Protein AF-A0A7S1NEE2-F1 (afdb_monomer_lite)

Secondary structure (DSSP, 8-state):
---------------------------PPPS-------GGGGS-S-----TTHHHHHHHHHHHHHHHHH--SHHHHHHHHHHS-TTT--HHHHHHHHHHHHHH--SSPPPHHHHHHHHHHHHHHHHTGGG--HHHHHHHHHHHHHHT---HHHHHHHHHHHTSHHHHTT--HHHHHHHHHHHHHHT---HHHHHHHHHHHHSHHHHTT--HHHHHHHHHHHHHHT---HHHHHHHHHHHTSHHHHTT--HHHHHHHHHHHHHTT---HHHHHHHHHHHT-

pLDDT: mean 81.08, std 25.4, range [23.67, 98.75]

InterPro domains:
  IPR050870 FAST kinase domain-containing [PTHR21228] (87-280)
  IPR058917 RNA-editing substrate-binding complex 6 protein domain [PF26188] (121-279)

Radius of gyration: 26.48 Å; chains: 1; bounding box: 56×50×107 Å

Sequence (280 aa):
RPTDMPCVSVTVGGPQGVPLGMHRHATHPNPGAGTAPMLHSVYNTTAGASPGGGREVAEQRQLYNNLMGLTTYRELAAVLLASNPEDLNLINVTTAWNRLGKLAVKHIASSNLQQGVAVLKQRTLVLMAHLDGRNTAMVAHAMARLRLKDVPFMNVLAERIMLPEVICTLNTQGIANSSWAFAKFGIKNPKLMELIAERAMQDEVLSAMNPQAVSNTAWAFATLGIAHPQLFDKLAERAMQPEVVIALNSQAIANISWAFAKMGVVHARLMDTLAECALQ

Foldseek 3Di:
DDDDDDDDDDDDDDDDDDDDDDDDDDDDDDPPPDDDPDPPPPPPDDPDDDPCPVVLVVVQVVLLVLLVPDQALLSLLVSLVPDDLVSQDPSNLLSSLLSLLVRLDPDQDDPSSVVSVVSSLVSCVVCLVVDALQSLLSNLLSCLSNVPPPPVSLVSSLVSCLDPRRVLRDALCSLLSNLLSCLSNLPDDLSSLVSSLVNCLPPVRLLPHALSSLLSNLLSCLSNVPDDPVSLVSSLVSCPDPRRLVVDDPSSLVSNVCSCVSNVNDDPVSVVSSVVSVVD

Structure (mmCIF, N/CA/C/O backbone):
data_AF-A0A7S1NEE2-F1
#
_entry.id   AF-A0A7S1NEE2-F1
#
loop_
_atom_site.group_PDB
_atom_site.id
_atom_site.type_symbol
_atom_site.label_atom_id
_atom_site.label_alt_id
_atom_site.label_comp_id
_atom_site.label_asym_id
_atom_site.label_entity_id
_atom_site.label_seq_id
_atom_site.pdbx_PDB_ins_code
_atom_site.Cartn_x
_atom_site.Cartn_y
_atom_site.Cartn_z
_atom_site.occupancy
_atom_site.B_iso_or_equiv
_atom_site.auth_seq_id
_atom_site.auth_comp_id
_atom_site.auth_asym_id
_atom_site.auth_atom_id
_atom_site.pdbx_PDB_model_num
ATOM 1 N N . ARG A 1 1 ? 5.939 7.819 80.796 1.00 30.42 1 ARG A N 1
ATOM 2 C CA . ARG A 1 1 ? 7.295 8.353 81.091 1.00 30.42 1 ARG A CA 1
ATOM 3 C C . ARG A 1 1 ? 8.280 7.194 81.073 1.00 30.42 1 ARG A C 1
ATOM 5 O O . ARG A 1 1 ? 7.872 6.153 81.584 1.00 30.42 1 ARG A O 1
ATOM 12 N N . PRO A 1 2 ? 9.549 7.406 80.671 1.00 40.66 2 PRO A N 1
ATOM 13 C CA . PRO A 1 2 ? 10.096 8.435 79.757 1.00 40.66 2 PRO A CA 1
ATOM 14 C C . PRO A 1 2 ? 10.195 7.815 78.332 1.00 40.66 2 PRO A C 1
ATOM 16 O O . PRO A 1 2 ? 9.383 6.927 78.082 1.00 40.66 2 PRO A O 1
ATOM 19 N N . THR A 1 3 ? 11.027 8.162 77.338 1.00 32.94 3 THR A N 1
ATOM 20 C CA . THR A 1 3 ? 11.886 9.320 76.933 1.00 32.94 3 THR A CA 1
ATOM 21 C C . THR A 1 3 ? 11.851 9.261 75.387 1.00 32.94 3 THR A C 1
ATOM 23 O O . THR A 1 3 ? 11.836 8.161 74.838 1.00 32.94 3 THR A O 1
ATOM 26 N N . ASP A 1 4 ? 11.642 10.321 74.608 1.00 27.80 4 ASP A N 1
ATOM 27 C CA . ASP A 1 4 ? 12.472 11.520 74.376 1.00 27.80 4 ASP A CA 1
ATOM 28 C C . ASP A 1 4 ? 13.907 11.233 73.866 1.00 27.80 4 ASP A C 1
ATOM 30 O O . ASP A 1 4 ? 14.766 10.851 74.652 1.00 27.80 4 ASP A O 1
ATOM 34 N N . MET A 1 5 ? 14.108 11.383 72.537 1.00 28.75 5 MET A N 1
ATOM 35 C CA . MET A 1 5 ? 14.935 12.410 71.830 1.00 28.75 5 MET A CA 1
ATOM 36 C C . MET A 1 5 ? 16.342 12.803 72.373 1.00 28.75 5 MET A C 1
ATOM 38 O O . MET A 1 5 ? 16.572 12.689 73.571 1.00 28.75 5 MET A O 1
ATOM 42 N N . PRO A 1 6 ? 17.242 13.470 71.591 1.00 42.88 6 PRO A N 1
ATOM 43 C CA . PRO A 1 6 ? 17.392 13.637 70.124 1.00 42.88 6 PRO A CA 1
ATOM 44 C C . PRO A 1 6 ? 18.881 13.501 69.646 1.00 42.88 6 PRO A C 1
ATOM 46 O O . PRO A 1 6 ? 19.710 12.983 70.388 1.00 42.88 6 PRO A O 1
ATOM 49 N N . CYS A 1 7 ? 19.201 14.016 68.434 1.00 26.39 7 CYS A N 1
ATOM 50 C CA . CYS A 1 7 ? 20.475 14.624 67.930 1.00 26.39 7 CYS A CA 1
ATOM 51 C C . CYS A 1 7 ? 20.927 14.071 66.553 1.00 26.39 7 CYS A C 1
ATOM 53 O O . CYS A 1 7 ? 20.770 12.885 66.300 1.00 26.39 7 CYS A O 1
ATOM 55 N N . VAL A 1 8 ? 21.532 14.829 65.620 1.00 29.12 8 VAL A N 1
ATOM 56 C CA . VAL A 1 8 ? 21.753 16.290 65.475 1.00 29.12 8 VAL A CA 1
ATOM 57 C C . VAL A 1 8 ? 21.917 16.624 63.975 1.00 29.12 8 VAL A C 1
ATOM 59 O O . VAL A 1 8 ? 22.366 15.789 63.193 1.00 29.12 8 VAL A O 1
ATOM 62 N N . SER A 1 9 ? 21.576 17.848 63.571 1.00 26.23 9 SER A N 1
ATOM 63 C CA . SER A 1 9 ? 21.762 18.387 62.213 1.00 26.23 9 SER A CA 1
ATOM 64 C C . SER A 1 9 ? 23.152 19.001 61.985 1.00 26.23 9 SER A C 1
ATOM 66 O O . SER A 1 9 ? 23.621 19.746 62.844 1.00 26.23 9 SER A O 1
ATOM 68 N N . VAL A 1 10 ? 23.735 18.845 60.787 1.00 28.95 10 VAL A N 1
ATOM 69 C CA . VAL A 1 10 ? 24.822 19.720 60.293 1.00 28.95 10 VAL A CA 1
ATOM 70 C C . VAL A 1 10 ? 24.536 20.171 58.858 1.00 28.95 10 VAL A C 1
ATOM 72 O O . VAL A 1 10 ? 24.268 19.357 57.979 1.00 28.95 10 VAL A O 1
ATOM 75 N N . THR A 1 11 ? 24.606 21.483 58.635 1.00 26.55 11 THR A N 1
ATOM 76 C CA . THR A 1 11 ? 24.368 22.176 57.358 1.00 26.55 11 THR A CA 1
ATOM 77 C C . THR A 1 11 ? 25.648 22.793 56.793 1.00 26.55 11 THR A C 1
ATOM 79 O O . THR A 1 11 ? 26.256 23.618 57.470 1.00 26.55 11 THR A O 1
ATOM 82 N N . VAL A 1 12 ? 25.974 22.505 55.527 1.00 28.91 12 VAL A N 1
ATOM 83 C CA . VAL A 1 12 ? 26.806 23.312 54.599 1.00 28.91 12 VAL A CA 1
ATOM 84 C C . VAL A 1 12 ? 26.378 22.894 53.175 1.00 28.91 12 VAL A C 1
ATOM 86 O O . VAL A 1 12 ? 26.162 21.705 52.972 1.00 28.91 12 VAL A O 1
ATOM 89 N N . GLY A 1 13 ? 26.213 23.718 52.136 1.00 26.25 13 GLY A N 1
ATOM 90 C CA . GLY A 1 13 ? 26.239 25.176 51.939 1.00 26.25 13 GLY A CA 1
ATOM 91 C C . GLY A 1 13 ? 25.953 25.470 50.442 1.00 26.25 13 GLY A C 1
ATOM 92 O O . GLY A 1 13 ? 26.206 24.606 49.607 1.00 26.25 13 GLY A O 1
ATOM 93 N N . GLY A 1 14 ? 25.377 26.632 50.092 1.00 26.16 14 GLY A N 1
ATOM 94 C CA . GLY A 1 14 ? 25.032 27.009 48.695 1.00 26.16 14 GLY A CA 1
ATOM 95 C C . GLY A 1 14 ? 26.247 27.343 47.802 1.00 26.16 14 GLY A C 1
ATOM 96 O O . GLY A 1 14 ? 27.363 27.392 48.321 1.00 26.16 14 GLY A O 1
ATOM 97 N N . PRO A 1 15 ? 26.064 27.565 46.477 1.00 30.20 15 PRO A N 1
ATOM 98 C CA . PRO A 1 15 ? 25.381 28.761 45.918 1.00 30.20 15 PRO A CA 1
ATOM 99 C C . PRO A 1 15 ? 24.310 28.423 44.839 1.00 30.20 15 PRO A C 1
ATOM 101 O O . PRO A 1 15 ? 24.359 27.351 44.252 1.00 30.20 15 PRO A O 1
ATOM 104 N N . GLN A 1 16 ? 23.207 29.158 44.610 1.00 26.83 16 GLN A N 1
ATOM 105 C CA . GLN A 1 16 ? 22.941 30.576 44.240 1.00 26.83 16 GLN A CA 1
ATOM 106 C C . GLN A 1 16 ? 23.224 30.980 42.763 1.00 26.83 16 GLN A C 1
ATOM 108 O O . GLN A 1 16 ? 24.361 30.916 42.314 1.00 26.83 16 GLN A O 1
ATOM 113 N N . GLY A 1 17 ? 22.177 31.486 42.067 1.00 25.78 17 GLY A N 1
ATOM 114 C CA . GLY A 1 17 ? 22.174 32.089 40.704 1.00 25.78 17 GLY A CA 1
ATOM 115 C C . GLY A 1 17 ? 21.583 31.173 39.599 1.00 25.78 17 GLY A C 1
ATOM 116 O O . GLY A 1 17 ? 22.258 30.226 39.228 1.00 25.78 17 GLY A O 1
ATOM 117 N N . VAL A 1 18 ? 20.337 31.247 39.078 1.00 27.02 18 VAL A N 1
ATOM 118 C CA . VAL A 1 18 ? 19.414 32.343 38.636 1.00 27.02 18 VAL A CA 1
ATOM 119 C C . VAL A 1 18 ? 19.860 33.015 37.312 1.00 27.02 18 VAL A C 1
ATOM 121 O O . VAL A 1 18 ? 21.036 33.366 37.255 1.00 27.02 18 VAL A O 1
ATOM 124 N N . PRO A 1 19 ? 18.997 33.292 36.287 1.00 32.16 19 PRO A N 1
ATOM 125 C CA . PRO A 1 19 ? 17.563 32.981 36.074 1.00 32.16 19 PRO A CA 1
ATOM 126 C C . PRO A 1 19 ? 17.211 32.235 34.750 1.00 32.16 19 PRO A C 1
ATOM 128 O O . PRO A 1 19 ? 18.032 32.055 33.855 1.00 32.16 19 PRO A O 1
ATOM 131 N N . LEU A 1 20 ? 15.925 31.881 34.597 1.00 29.48 20 LEU A N 1
ATOM 132 C CA . LEU A 1 20 ? 15.291 31.459 33.335 1.00 29.48 20 LEU A CA 1
ATOM 133 C C . LEU A 1 20 ? 15.173 32.616 32.319 1.00 29.48 20 LEU A C 1
ATOM 135 O O . LEU A 1 20 ? 14.734 33.709 32.675 1.00 29.48 20 LEU A O 1
ATOM 139 N N . GLY A 1 21 ? 15.487 32.352 31.045 1.00 25.58 21 GLY A N 1
ATOM 140 C CA . GLY A 1 21 ? 15.293 33.276 29.918 1.00 25.58 21 GLY A CA 1
ATOM 141 C C . GLY A 1 21 ? 14.098 32.896 29.032 1.00 25.58 21 GLY A C 1
ATOM 142 O O . GLY A 1 21 ? 13.880 31.721 28.745 1.00 25.58 21 GLY A O 1
ATOM 143 N N . MET A 1 22 ? 13.324 33.894 28.594 1.00 25.12 22 MET A N 1
ATOM 144 C CA . MET A 1 22 ? 12.101 33.719 27.796 1.00 25.12 22 MET A CA 1
ATOM 145 C C . MET A 1 22 ? 12.323 33.221 26.356 1.00 25.12 22 MET A C 1
ATOM 147 O O . MET A 1 22 ? 13.307 33.548 25.699 1.00 25.12 22 MET A O 1
ATOM 151 N N . HIS A 1 23 ? 11.293 32.524 25.865 1.00 27.31 23 HIS A N 1
ATOM 152 C CA . HIS A 1 23 ? 10.885 32.310 24.471 1.00 27.31 23 HIS A CA 1
ATOM 153 C C . HIS A 1 23 ? 11.694 32.975 23.339 1.00 27.31 23 HIS A C 1
ATOM 155 O O . HIS A 1 23 ? 11.674 34.196 23.173 1.00 27.31 23 HIS A O 1
ATOM 161 N N . ARG A 1 24 ? 12.139 32.145 22.384 1.00 24.88 24 ARG A N 1
ATOM 162 C CA . ARG A 1 24 ? 11.982 32.432 20.946 1.00 24.88 24 ARG A CA 1
ATOM 163 C C . ARG A 1 24 ? 11.512 31.187 20.197 1.00 24.88 24 ARG A C 1
ATOM 165 O O . ARG A 1 24 ? 11.921 30.076 20.520 1.00 24.88 24 ARG A O 1
ATOM 172 N N . HIS A 1 25 ? 10.643 31.387 19.207 1.00 32.16 25 HIS A N 1
ATOM 173 C CA . HIS A 1 25 ? 10.146 30.325 18.334 1.00 32.16 25 HIS A CA 1
ATOM 174 C C . HIS A 1 25 ? 11.291 29.628 17.587 1.00 32.16 25 HIS A C 1
ATOM 176 O O . HIS A 1 25 ? 12.044 30.280 16.866 1.00 32.16 25 HIS A O 1
ATOM 182 N N . ALA A 1 26 ? 11.340 28.300 17.678 1.00 23.67 26 ALA A N 1
ATOM 183 C CA . ALA A 1 26 ? 12.048 27.447 16.735 1.00 23.67 26 ALA A CA 1
ATOM 184 C C . ALA A 1 26 ? 11.014 26.560 16.029 1.00 23.67 26 ALA A C 1
ATOM 186 O O . ALA A 1 26 ? 10.340 25.746 16.658 1.00 23.67 26 ALA A O 1
ATOM 187 N N . THR A 1 27 ? 10.850 26.737 14.719 1.00 26.81 27 THR A N 1
ATOM 188 C CA . THR A 1 27 ? 9.992 25.873 13.901 1.00 26.81 27 THR A CA 1
ATOM 189 C C . THR A 1 27 ? 10.636 24.498 13.774 1.00 26.81 27 THR A C 1
ATOM 191 O O . THR A 1 27 ? 11.628 24.347 13.059 1.00 26.81 27 THR A O 1
ATOM 194 N N . HIS A 1 28 ? 10.079 23.497 14.458 1.00 24.56 28 HIS A N 1
ATOM 195 C CA . HIS A 1 28 ? 10.540 22.115 14.348 1.00 24.56 28 HIS A CA 1
ATOM 196 C C . HIS A 1 28 ? 10.400 21.606 12.900 1.00 24.56 28 HIS A C 1
ATOM 198 O O . HIS A 1 28 ? 9.298 21.651 12.345 1.00 24.56 28 HIS A O 1
ATOM 204 N N . PRO A 1 29 ? 11.477 21.098 12.273 1.00 24.92 29 PRO A N 1
ATOM 205 C CA . PRO A 1 29 ? 11.378 20.455 10.974 1.00 24.92 29 PRO A CA 1
ATOM 206 C C . PRO A 1 29 ? 10.699 19.087 11.112 1.00 24.92 29 PRO A C 1
ATOM 208 O O . PRO A 1 29 ? 11.028 18.289 11.986 1.00 24.92 29 PRO A O 1
ATOM 211 N N . ASN A 1 30 ? 9.758 18.824 10.209 1.00 26.45 30 ASN A N 1
ATOM 212 C CA . ASN A 1 30 ? 8.996 17.583 10.100 1.00 26.45 30 ASN A CA 1
ATOM 213 C C . ASN A 1 30 ? 9.922 16.343 9.973 1.00 26.45 30 ASN A C 1
ATOM 215 O O . ASN A 1 30 ? 10.598 16.219 8.945 1.00 26.45 30 ASN A O 1
ATOM 219 N N . PRO A 1 31 ? 9.928 15.390 10.930 1.00 25.23 31 PRO A N 1
ATOM 220 C CA . PRO A 1 31 ? 10.718 14.159 10.855 1.00 25.23 31 PRO A CA 1
ATOM 221 C C . PRO A 1 31 ? 10.046 13.105 9.948 1.00 25.23 31 PRO A C 1
ATOM 223 O O . PRO A 1 31 ? 9.858 11.952 10.323 1.00 25.23 31 PRO A O 1
ATOM 226 N N . GLY A 1 32 ? 9.673 13.509 8.730 1.00 25.80 32 GLY A N 1
ATOM 227 C CA . GLY A 1 32 ? 9.051 12.661 7.703 1.00 25.80 32 GLY A CA 1
ATOM 228 C C . GLY A 1 32 ? 10.014 12.185 6.608 1.00 25.80 32 GLY A C 1
ATOM 229 O O . GLY A 1 32 ? 9.616 11.446 5.708 1.00 25.80 32 GLY A O 1
ATOM 230 N N . ALA A 1 33 ? 11.281 12.604 6.657 1.00 30.77 33 ALA A N 1
ATOM 231 C CA . ALA A 1 33 ? 12.321 12.211 5.709 1.00 30.77 33 ALA A CA 1
ATOM 232 C C . ALA A 1 33 ? 13.004 10.902 6.144 1.00 30.77 33 ALA A C 1
ATOM 234 O O . ALA A 1 33 ? 14.186 10.886 6.482 1.00 30.77 33 ALA A O 1
ATOM 235 N N . GLY A 1 34 ? 12.251 9.798 6.123 1.00 25.64 34 GLY A N 1
ATOM 236 C CA . GLY A 1 34 ? 12.817 8.459 6.283 1.00 25.64 34 GLY A CA 1
ATOM 237 C C . GLY A 1 34 ? 13.878 8.205 5.210 1.00 25.64 34 GLY A C 1
ATOM 238 O O . GLY A 1 34 ? 13.562 8.136 4.018 1.00 25.64 34 GLY A O 1
ATOM 239 N N . THR A 1 35 ? 15.136 8.100 5.633 1.00 28.67 35 THR A N 1
ATOM 240 C CA . THR A 1 35 ? 16.285 7.812 4.773 1.00 28.67 35 THR A CA 1
ATOM 241 C C . THR A 1 35 ? 16.081 6.484 4.047 1.00 28.67 35 THR A C 1
ATOM 243 O O . THR A 1 35 ? 15.646 5.496 4.633 1.00 28.67 35 THR A O 1
ATOM 246 N N . ALA A 1 36 ? 16.364 6.455 2.743 1.00 29.27 36 ALA A N 1
ATOM 247 C CA . ALA A 1 36 ? 16.162 5.261 1.928 1.00 29.27 36 ALA A CA 1
ATOM 248 C C . ALA A 1 36 ? 17.159 4.152 2.326 1.00 29.27 36 ALA A C 1
ATOM 250 O O . ALA A 1 36 ? 18.365 4.355 2.158 1.00 29.27 36 ALA A O 1
ATOM 251 N N . PRO A 1 37 ? 16.707 2.968 2.785 1.00 30.36 37 PRO A N 1
ATOM 252 C CA . PRO A 1 37 ? 17.614 1.862 3.056 1.00 30.36 37 PRO A CA 1
ATOM 253 C C . PRO A 1 37 ? 18.098 1.246 1.736 1.00 30.36 37 PRO A C 1
ATOM 255 O O . PRO A 1 37 ? 17.323 0.629 1.008 1.00 30.36 37 PRO A O 1
ATOM 258 N N . MET A 1 38 ? 19.382 1.456 1.436 1.00 32.28 38 MET A N 1
ATOM 259 C CA . MET A 1 38 ? 20.269 0.617 0.613 1.00 32.28 38 MET A CA 1
ATOM 260 C C . MET A 1 38 ? 19.622 -0.245 -0.499 1.00 32.28 38 MET A C 1
ATOM 262 O O . MET A 1 38 ? 19.482 -1.457 -0.361 1.00 32.28 38 MET A O 1
ATOM 266 N N . LEU A 1 39 ? 19.413 0.332 -1.689 1.00 36.59 39 LEU A N 1
ATOM 267 C CA . LEU A 1 39 ? 19.193 -0.424 -2.944 1.00 36.59 39 LEU A CA 1
ATOM 268 C C . LEU A 1 39 ? 20.496 -1.020 -3.532 1.00 36.59 39 LEU A C 1
ATOM 270 O O . LEU A 1 39 ? 20.608 -1.244 -4.735 1.00 36.59 39 LEU A O 1
ATOM 274 N N . HIS A 1 40 ? 21.517 -1.258 -2.705 1.00 33.19 40 HIS A N 1
ATOM 275 C CA . HIS A 1 40 ? 22.863 -1.596 -3.180 1.00 33.19 40 HIS A CA 1
ATOM 276 C C . HIS A 1 40 ? 23.057 -3.088 -3.520 1.00 33.19 40 HIS A C 1
ATOM 278 O O . HIS A 1 40 ? 24.054 -3.445 -4.145 1.00 33.19 40 HIS A O 1
ATOM 284 N N . SER A 1 41 ? 22.107 -3.955 -3.141 1.00 28.95 41 SER A N 1
ATOM 285 C CA . SER A 1 41 ? 22.236 -5.419 -3.249 1.00 28.95 41 SER A CA 1
ATOM 286 C C . SER A 1 41 ? 21.817 -6.020 -4.600 1.00 28.95 41 SER A C 1
ATOM 288 O O . SER A 1 41 ? 22.026 -7.210 -4.806 1.00 28.95 41 SER A O 1
ATOM 290 N N . VAL A 1 42 ? 21.229 -5.243 -5.518 1.00 33.94 42 VAL A N 1
ATOM 291 C CA . VAL A 1 42 ? 20.722 -5.763 -6.813 1.00 33.94 42 VAL A CA 1
ATOM 292 C C . VAL A 1 42 ? 21.781 -5.694 -7.930 1.00 33.94 42 VAL A C 1
ATOM 294 O O . VAL A 1 42 ? 21.604 -6.272 -8.993 1.00 33.94 42 VAL A O 1
ATOM 297 N N . TYR A 1 43 ? 22.916 -5.026 -7.693 1.00 37.69 43 TYR A N 1
ATOM 298 C CA . TYR A 1 43 ? 23.975 -4.842 -8.698 1.00 37.69 43 TYR A CA 1
ATOM 299 C C . TYR A 1 43 ? 25.022 -5.972 -8.751 1.00 37.69 43 TYR A C 1
ATOM 301 O O . TYR A 1 43 ? 25.856 -5.968 -9.650 1.00 37.69 43 TYR A O 1
ATOM 309 N N . ASN A 1 44 ? 24.992 -6.936 -7.823 1.00 29.28 44 ASN A N 1
ATOM 310 C CA . ASN A 1 44 ? 26.023 -7.974 -7.686 1.00 29.28 44 ASN A CA 1
ATOM 311 C C . ASN A 1 44 ? 25.483 -9.395 -7.922 1.00 29.28 44 ASN A C 1
ATOM 313 O O . ASN A 1 44 ? 25.542 -10.241 -7.032 1.00 29.28 44 ASN A O 1
ATOM 317 N N . THR A 1 45 ? 25.035 -9.683 -9.150 1.00 35.69 45 THR A N 1
ATOM 318 C CA . THR A 1 45 ? 24.791 -11.078 -9.568 1.00 35.69 45 THR A CA 1
ATOM 319 C C . THR A 1 45 ? 25.158 -11.398 -11.023 1.00 35.69 45 THR A C 1
ATOM 321 O O . THR A 1 45 ? 24.489 -12.213 -11.636 1.00 35.69 45 THR A O 1
ATOM 324 N N . THR A 1 46 ? 26.242 -10.816 -11.556 1.00 33.06 46 THR A N 1
ATOM 325 C CA . THR A 1 46 ? 27.126 -11.438 -12.580 1.00 33.06 46 THR A CA 1
ATOM 326 C C . THR A 1 46 ? 28.369 -10.565 -12.795 1.00 33.06 46 THR A C 1
ATOM 328 O O . THR A 1 46 ? 28.400 -9.705 -13.674 1.00 33.06 46 THR A O 1
ATOM 331 N N . ALA A 1 47 ? 29.422 -10.776 -12.002 1.00 35.72 47 ALA A N 1
ATOM 332 C CA . ALA A 1 47 ? 30.700 -10.085 -12.184 1.00 35.72 47 ALA A CA 1
ATOM 333 C C . ALA A 1 47 ? 31.536 -10.739 -13.305 1.00 35.72 47 ALA A C 1
ATOM 335 O O . ALA A 1 47 ? 32.490 -11.467 -13.045 1.00 35.72 47 ALA A O 1
ATOM 336 N N . GLY A 1 48 ? 31.169 -10.468 -14.560 1.00 31.94 48 GLY A N 1
ATOM 337 C CA . GLY A 1 48 ? 31.988 -10.729 -15.746 1.00 31.94 48 GLY A CA 1
ATOM 338 C C . GLY A 1 48 ? 32.277 -9.409 -16.457 1.00 31.94 48 GLY A C 1
ATOM 339 O O . GLY A 1 48 ? 31.421 -8.897 -17.174 1.00 31.94 48 GLY A O 1
ATOM 340 N N . ALA A 1 49 ? 33.451 -8.819 -16.221 1.00 40.88 49 ALA A N 1
ATOM 341 C CA . ALA A 1 49 ? 33.757 -7.455 -16.654 1.00 40.88 49 ALA A CA 1
ATOM 342 C C . ALA A 1 49 ? 33.945 -7.339 -18.182 1.00 40.88 49 ALA A C 1
ATOM 344 O O . ALA A 1 49 ? 35.056 -7.454 -18.694 1.00 40.88 49 ALA A O 1
ATOM 345 N N . SER A 1 50 ? 32.857 -7.066 -18.907 1.00 40.03 50 SER A N 1
ATOM 346 C CA . SER A 1 50 ? 32.905 -6.638 -20.312 1.00 40.03 50 SER A CA 1
ATOM 347 C C . SER A 1 50 ? 33.053 -5.111 -20.424 1.00 40.03 50 SER A C 1
ATOM 349 O O . SER A 1 50 ? 32.383 -4.395 -19.674 1.00 40.03 50 SER A O 1
ATOM 351 N N . PRO A 1 51 ? 33.836 -4.577 -21.388 1.00 45.41 51 PRO A N 1
ATOM 352 C CA . PRO A 1 51 ? 34.086 -3.133 -21.517 1.00 45.41 51 PRO A CA 1
ATOM 353 C C . PRO A 1 51 ? 32.835 -2.251 -21.687 1.00 45.41 51 PRO A C 1
ATOM 355 O O . PRO A 1 51 ? 32.876 -1.071 -21.353 1.00 45.41 51 PRO A O 1
ATOM 358 N N . GLY A 1 52 ? 31.721 -2.805 -22.182 1.00 51.12 52 GLY A N 1
ATOM 359 C CA . GLY A 1 52 ? 30.456 -2.074 -22.338 1.00 51.12 52 GLY A CA 1
ATOM 360 C C . GLY A 1 52 ? 29.690 -1.825 -21.030 1.00 51.12 52 GLY A C 1
ATOM 361 O O . GLY A 1 52 ? 29.047 -0.785 -20.890 1.00 51.12 52 GLY A O 1
ATOM 362 N N . GLY A 1 53 ? 29.798 -2.724 -20.042 1.00 59.00 53 GLY A N 1
ATOM 363 C CA . GLY A 1 53 ? 28.924 -2.706 -18.859 1.00 59.00 53 GLY A CA 1
ATOM 364 C C . GLY A 1 53 ? 29.104 -1.475 -17.964 1.00 59.00 53 GLY A C 1
ATOM 365 O O . GLY A 1 53 ? 28.146 -0.992 -17.365 1.00 59.00 53 GLY A O 1
ATOM 366 N N . GLY A 1 54 ? 30.314 -0.905 -17.909 1.00 73.12 54 GLY A N 1
ATOM 367 C CA . GLY A 1 54 ? 30.574 0.316 -17.136 1.00 73.12 54 GLY A CA 1
ATOM 368 C C . GLY A 1 54 ? 29.850 1.551 -17.683 1.00 73.12 54 GLY A C 1
ATOM 369 O O . GLY A 1 54 ? 29.429 2.410 -16.907 1.00 73.12 54 GLY A O 1
ATOM 370 N N . ARG A 1 55 ? 29.665 1.625 -19.008 1.00 76.25 55 ARG A N 1
ATOM 371 C CA . ARG A 1 55 ? 28.951 2.721 -19.671 1.00 76.25 55 ARG A CA 1
ATOM 372 C C . ARG A 1 55 ? 27.443 2.597 -19.467 1.00 76.25 55 ARG A C 1
ATOM 374 O O . ARG A 1 55 ? 26.816 3.558 -19.031 1.00 76.25 55 ARG A O 1
ATOM 381 N N . GLU A 1 56 ? 26.898 1.406 -19.692 1.00 80.00 56 GLU A N 1
ATOM 382 C CA . GLU A 1 56 ? 25.477 1.111 -19.488 1.00 80.00 56 GLU A CA 1
ATOM 383 C C . GLU A 1 56 ? 25.048 1.409 -18.038 1.00 80.00 56 GLU A C 1
ATOM 385 O O . GLU A 1 56 ? 24.091 2.142 -17.803 1.00 80.00 56 GLU A O 1
ATOM 390 N N . VAL A 1 57 ? 25.818 0.957 -17.038 1.00 83.12 57 VAL A N 1
ATOM 391 C CA . VAL A 1 57 ? 25.544 1.250 -15.617 1.00 83.12 57 VAL A CA 1
ATOM 392 C C . VAL A 1 57 ? 25.566 2.758 -15.312 1.00 83.12 57 VAL A C 1
ATOM 394 O O . VAL A 1 57 ? 24.787 3.225 -14.472 1.00 83.12 57 VAL A O 1
ATOM 397 N N . ALA A 1 58 ? 26.421 3.537 -15.982 1.00 84.12 58 ALA A N 1
ATOM 398 C CA . ALA A 1 58 ? 26.457 4.990 -15.826 1.00 84.12 58 ALA A CA 1
ATOM 399 C C . ALA A 1 58 ? 25.223 5.670 -16.449 1.00 84.12 58 ALA A C 1
ATOM 401 O O . ALA A 1 58 ? 24.604 6.512 -15.797 1.00 84.12 58 ALA A O 1
ATOM 402 N N . GLU A 1 59 ? 24.821 5.260 -17.655 1.00 85.69 59 GLU A N 1
ATOM 403 C CA . GLU A 1 59 ? 23.631 5.761 -18.360 1.00 85.69 59 GLU A CA 1
ATOM 404 C C . GLU A 1 59 ? 22.345 5.451 -17.561 1.00 85.69 59 GLU A C 1
ATOM 406 O O . GLU A 1 59 ? 21.534 6.344 -17.294 1.00 85.69 59 GLU A O 1
ATOM 411 N N . GLN A 1 60 ? 22.215 4.228 -17.036 1.00 86.50 60 GLN A N 1
ATOM 412 C CA . GLN A 1 60 ? 21.101 3.805 -16.174 1.00 86.50 60 GLN A CA 1
ATOM 413 C C . GLN A 1 60 ? 21.025 4.607 -14.858 1.00 86.50 60 GLN A C 1
ATOM 415 O O . GLN A 1 60 ? 19.939 5.009 -14.418 1.00 86.50 60 GLN A O 1
ATOM 420 N N . ARG A 1 61 ? 22.181 4.896 -14.238 1.00 86.62 61 ARG A N 1
ATOM 421 C CA . ARG A 1 61 ? 22.285 5.747 -13.037 1.00 86.62 61 ARG A CA 1
ATOM 422 C C . ARG A 1 61 ? 21.929 7.204 -13.336 1.00 86.62 61 ARG A C 1
ATOM 424 O O . ARG A 1 61 ? 21.241 7.833 -12.530 1.00 86.62 61 ARG A O 1
ATOM 431 N N . GLN A 1 62 ? 22.364 7.738 -14.476 1.00 86.44 62 GLN A N 1
ATOM 432 C CA . GLN A 1 62 ? 22.019 9.089 -14.913 1.00 86.44 62 GLN A CA 1
ATOM 433 C C . GLN A 1 62 ? 20.507 9.219 -15.128 1.00 86.44 62 GLN A C 1
ATOM 435 O O . GLN A 1 62 ? 19.898 10.151 -14.606 1.00 86.44 62 GLN A O 1
ATOM 440 N N . LEU A 1 63 ? 19.876 8.251 -15.799 1.00 85.12 63 LEU A N 1
ATOM 441 C CA . LEU A 1 63 ? 18.428 8.243 -16.006 1.00 85.12 63 LEU A CA 1
ATOM 442 C C . LEU A 1 63 ? 17.641 8.163 -14.687 1.00 85.12 63 LEU A C 1
ATOM 444 O O . LEU A 1 63 ? 16.657 8.883 -14.513 1.00 85.12 63 LEU A O 1
ATOM 448 N N . TYR A 1 64 ? 18.085 7.345 -13.728 1.00 86.19 64 TYR A N 1
ATOM 449 C CA . TYR A 1 64 ? 17.501 7.308 -12.381 1.00 86.19 64 TYR A CA 1
ATOM 450 C C . TYR A 1 64 ? 17.596 8.668 -11.665 1.00 86.19 64 TYR A C 1
ATOM 452 O O . TYR A 1 64 ? 16.591 9.166 -11.150 1.00 86.19 64 TYR A O 1
ATOM 460 N N . ASN A 1 65 ? 18.780 9.292 -11.667 1.00 85.81 65 ASN A N 1
ATOM 461 C CA . ASN A 1 65 ? 18.993 10.602 -11.049 1.00 85.81 65 ASN A CA 1
ATOM 462 C C . ASN A 1 65 ? 18.117 11.680 -11.702 1.00 85.81 65 ASN A C 1
ATOM 464 O O . ASN A 1 65 ? 17.477 12.457 -10.991 1.00 85.81 65 ASN A O 1
ATOM 468 N N . ASN A 1 66 ? 18.022 11.671 -13.037 1.00 86.88 66 ASN A N 1
ATOM 469 C CA . ASN A 1 66 ? 17.146 12.559 -13.793 1.00 86.88 66 ASN A CA 1
ATOM 470 C C . ASN A 1 66 ? 15.694 12.402 -13.324 1.00 86.88 66 ASN A C 1
ATOM 472 O O . ASN A 1 66 ? 15.117 13.377 -12.854 1.00 86.88 66 ASN A O 1
ATOM 476 N N . LEU A 1 67 ? 15.134 11.182 -13.355 1.00 86.00 67 LEU A N 1
ATOM 477 C CA . LEU A 1 67 ? 13.756 10.887 -12.920 1.00 86.00 67 LEU A CA 1
ATOM 478 C C . LEU A 1 67 ? 13.465 11.346 -11.480 1.00 86.00 67 LEU A C 1
ATOM 480 O O . LEU A 1 67 ? 12.368 11.833 -11.193 1.00 86.00 67 LEU A O 1
ATOM 484 N N . MET A 1 68 ? 14.433 11.203 -10.572 1.00 85.06 68 MET A N 1
ATOM 485 C CA . MET A 1 68 ? 14.302 11.635 -9.178 1.00 85.06 68 MET A CA 1
ATOM 486 C C . MET A 1 68 ? 14.303 13.159 -9.005 1.00 85.06 68 MET A C 1
ATOM 488 O O . MET A 1 68 ? 13.606 13.655 -8.114 1.00 85.06 68 MET A O 1
ATOM 492 N N . GLY A 1 69 ? 15.039 13.886 -9.850 1.00 83.56 69 GLY A N 1
ATOM 493 C CA . GLY A 1 69 ? 15.126 15.349 -9.828 1.00 83.56 69 GLY A CA 1
ATOM 494 C C . GLY A 1 69 ? 13.898 16.076 -10.390 1.00 83.56 69 GLY A C 1
ATOM 495 O O . GLY A 1 69 ? 13.686 17.237 -10.051 1.00 83.56 69 GLY A O 1
ATOM 496 N N . LEU A 1 70 ? 13.068 15.414 -11.206 1.00 84.12 70 LEU A N 1
ATOM 497 C CA . LEU A 1 70 ? 11.941 16.062 -11.897 1.00 84.12 70 LEU A CA 1
ATOM 498 C C . LEU A 1 70 ? 10.879 16.560 -10.914 1.00 84.12 70 LEU A C 1
ATOM 500 O O . LEU A 1 70 ? 10.420 15.815 -10.042 1.00 84.12 70 LEU A O 1
ATOM 504 N N . THR A 1 71 ? 10.449 17.806 -11.083 1.00 83.56 71 THR A N 1
ATOM 505 C CA . THR A 1 71 ? 9.498 18.490 -10.194 1.00 83.56 71 THR A CA 1
ATOM 506 C C . THR A 1 71 ? 8.087 18.555 -10.770 1.00 83.56 71 THR A C 1
ATOM 508 O O . THR A 1 71 ? 7.135 18.768 -10.020 1.00 83.56 71 THR A O 1
ATOM 511 N N . THR A 1 72 ? 7.917 18.307 -12.074 1.00 82.31 72 THR A N 1
ATOM 512 C CA . THR A 1 72 ? 6.604 18.320 -12.735 1.00 82.31 72 THR A CA 1
ATOM 513 C C . THR A 1 72 ? 6.291 17.015 -13.470 1.00 82.31 72 THR A C 1
ATOM 515 O O . THR A 1 72 ? 7.169 16.318 -13.978 1.00 82.31 72 THR A O 1
ATOM 518 N N . TYR A 1 73 ? 5.000 16.679 -13.588 1.00 79.25 73 TYR A N 1
ATOM 519 C CA . TYR A 1 73 ? 4.568 15.530 -14.400 1.00 79.25 73 TYR A CA 1
ATOM 520 C C . TYR A 1 73 ? 4.878 15.720 -15.898 1.00 79.25 73 TYR A C 1
ATOM 522 O O . TYR A 1 73 ? 4.955 14.737 -16.630 1.00 79.25 73 TYR A O 1
ATOM 530 N N . ARG A 1 74 ? 5.040 16.972 -16.362 1.00 79.06 74 ARG A N 1
ATOM 531 C CA . ARG A 1 74 ? 5.349 17.302 -17.762 1.00 79.06 74 ARG A CA 1
ATOM 532 C C . ARG A 1 74 ? 6.790 16.954 -18.112 1.00 79.06 74 ARG A C 1
ATOM 534 O O . ARG A 1 74 ? 7.003 16.303 -19.127 1.00 79.06 74 ARG A O 1
ATOM 541 N N . GLU A 1 75 ? 7.740 17.330 -17.255 1.00 83.75 75 GLU A N 1
ATOM 542 C CA . GLU A 1 75 ? 9.143 16.905 -17.363 1.00 83.75 75 GLU A CA 1
ATOM 543 C C . GLU A 1 75 ? 9.240 15.382 -17.418 1.00 83.75 75 GLU A C 1
ATOM 545 O O . GLU A 1 75 ? 9.904 14.827 -18.287 1.00 83.75 75 GLU A O 1
ATOM 550 N N . LEU A 1 76 ? 8.529 14.694 -16.522 1.00 83.06 76 LEU A N 1
ATOM 551 C CA . LEU A 1 76 ? 8.592 13.240 -16.447 1.00 83.06 76 LEU A CA 1
ATOM 552 C C . LEU A 1 76 ? 7.939 12.557 -17.653 1.00 83.06 76 LEU A C 1
ATOM 554 O O . LEU A 1 76 ? 8.502 11.599 -18.176 1.00 83.06 76 LEU A O 1
ATOM 558 N N . ALA A 1 77 ? 6.813 13.073 -18.152 1.00 81.94 77 ALA A N 1
ATOM 559 C CA . ALA A 1 77 ? 6.244 12.608 -19.414 1.00 81.94 77 ALA A CA 1
ATOM 560 C C . ALA A 1 77 ? 7.212 12.836 -20.591 1.00 81.94 77 ALA A C 1
ATOM 562 O O . ALA A 1 77 ? 7.375 11.941 -21.413 1.00 81.94 77 ALA A O 1
ATOM 563 N N . ALA A 1 78 ? 7.896 13.984 -20.653 1.00 84.44 78 ALA A N 1
ATOM 564 C CA . ALA A 1 78 ? 8.884 14.264 -21.695 1.00 84.44 78 ALA A CA 1
ATOM 565 C C . ALA A 1 78 ? 10.092 13.312 -21.631 1.00 84.44 78 ALA A C 1
ATOM 567 O O . ALA A 1 78 ? 10.490 12.780 -22.662 1.00 84.44 78 ALA A O 1
ATOM 568 N N . VAL A 1 79 ? 10.628 13.027 -20.437 1.00 85.94 79 VAL A N 1
ATOM 569 C CA . VAL A 1 79 ? 11.720 12.051 -20.255 1.00 85.94 79 VAL A CA 1
ATOM 570 C C . VAL A 1 79 ? 11.286 10.642 -20.669 1.00 85.94 79 VAL A C 1
ATOM 572 O O . VAL A 1 79 ? 12.034 9.969 -21.373 1.00 85.94 79 VAL A O 1
ATOM 575 N N . LEU A 1 80 ? 10.076 10.203 -20.303 1.00 84.56 80 LEU A N 1
ATOM 576 C CA . LEU A 1 80 ? 9.549 8.896 -20.722 1.00 84.56 80 LEU A CA 1
ATOM 577 C C . LEU A 1 80 ? 9.333 8.794 -22.240 1.00 84.56 80 LEU A C 1
ATOM 579 O O . LEU A 1 80 ? 9.535 7.723 -22.796 1.00 84.56 80 LEU A O 1
ATOM 583 N N . LEU A 1 81 ? 8.939 9.886 -22.903 1.00 84.00 81 LEU A N 1
ATOM 584 C CA . LEU A 1 81 ? 8.736 9.931 -24.358 1.00 84.00 81 LEU A CA 1
ATOM 585 C C . LEU A 1 81 ? 10.041 10.067 -25.155 1.00 84.00 81 LEU A C 1
ATOM 587 O O . LEU A 1 81 ? 10.084 9.660 -26.311 1.00 84.00 81 LEU A O 1
ATOM 591 N N . ALA A 1 82 ? 11.088 10.638 -24.555 1.00 85.19 82 ALA A N 1
ATOM 592 C CA . ALA A 1 82 ? 12.419 10.744 -25.154 1.00 85.19 82 ALA A CA 1
ATOM 593 C C . ALA A 1 82 ? 13.300 9.502 -24.912 1.00 85.19 82 ALA A C 1
ATOM 595 O O . ALA A 1 82 ? 14.351 9.373 -25.535 1.00 85.19 82 ALA A O 1
ATOM 596 N N . SER A 1 83 ? 12.897 8.606 -24.005 1.00 83.50 83 SER A N 1
ATOM 597 C CA . SER A 1 83 ? 13.608 7.356 -23.710 1.00 83.50 83 SER A CA 1
ATOM 598 C C . SER A 1 83 ? 13.149 6.233 -24.641 1.00 83.50 83 SER A C 1
ATOM 600 O O . SER A 1 83 ? 11.952 6.086 -24.888 1.00 83.50 83 SER A O 1
ATOM 602 N N . ASN A 1 84 ? 14.070 5.370 -25.079 1.00 85.12 84 ASN A N 1
ATOM 603 C CA . ASN A 1 84 ? 13.693 4.079 -25.651 1.00 85.12 84 ASN A CA 1
ATOM 604 C C . ASN A 1 84 ? 13.021 3.222 -24.551 1.00 85.12 84 ASN A C 1
ATOM 606 O O . ASN A 1 84 ? 13.618 3.042 -23.485 1.00 85.12 84 ASN A O 1
ATOM 610 N N . PRO A 1 85 ? 11.804 2.678 -24.758 1.00 84.19 85 PRO A N 1
ATOM 611 C CA . PRO A 1 85 ? 11.127 1.861 -23.750 1.00 84.19 85 PRO A CA 1
ATOM 612 C C . PRO A 1 85 ? 11.925 0.627 -23.307 1.00 84.19 85 PRO A C 1
ATOM 614 O O . PRO A 1 85 ? 11.753 0.170 -22.176 1.00 84.19 85 PRO A O 1
ATOM 617 N N . GLU A 1 86 ? 12.782 0.084 -24.176 1.00 86.81 86 GLU A N 1
ATOM 618 C CA . GLU A 1 86 ? 13.591 -1.108 -23.887 1.00 86.81 86 GLU A CA 1
ATOM 619 C C . GLU A 1 86 ? 14.767 -0.834 -22.941 1.00 86.81 86 GLU A C 1
ATOM 621 O O . GLU A 1 86 ? 15.162 -1.732 -22.196 1.00 86.81 86 GLU A O 1
ATOM 626 N N . ASP A 1 87 ? 15.250 0.409 -22.883 1.00 86.12 87 ASP A N 1
ATOM 627 C CA . ASP A 1 87 ? 16.370 0.815 -22.024 1.00 86.12 87 ASP A CA 1
ATOM 628 C C . ASP A 1 87 ? 15.916 1.043 -20.570 1.00 86.12 87 ASP A C 1
ATOM 630 O O . ASP A 1 87 ? 16.728 1.067 -19.646 1.00 86.12 87 ASP A O 1
ATOM 634 N N . LEU A 1 88 ? 14.608 1.203 -20.332 1.00 89.25 88 LEU A N 1
ATOM 635 C CA . LEU A 1 88 ? 14.047 1.418 -18.999 1.00 89.25 88 LEU A CA 1
ATOM 636 C C . LEU A 1 88 ? 14.135 0.130 -18.165 1.00 89.25 88 LEU A C 1
ATOM 638 O O . LEU A 1 88 ? 13.365 -0.814 -18.371 1.00 89.25 88 LEU A O 1
ATOM 642 N N . ASN A 1 89 ? 15.041 0.078 -17.189 1.00 92.00 89 ASN A N 1
ATOM 643 C CA . ASN A 1 89 ? 15.136 -1.058 -16.272 1.00 92.00 89 ASN A CA 1
ATOM 644 C C . ASN A 1 89 ? 14.072 -0.988 -15.150 1.00 92.00 89 ASN A C 1
ATOM 646 O O . ASN A 1 89 ? 13.339 -0.003 -15.009 1.00 92.00 89 ASN A O 1
ATOM 650 N N . LEU A 1 90 ? 13.988 -2.036 -14.321 1.00 91.38 90 LEU A N 1
ATOM 651 C CA . LEU A 1 90 ? 13.012 -2.130 -13.225 1.00 91.38 90 LEU A CA 1
ATOM 652 C C . LEU A 1 90 ? 13.090 -0.948 -12.241 1.00 91.38 90 LEU A C 1
ATOM 654 O O . LEU A 1 90 ? 12.053 -0.446 -11.807 1.00 91.38 90 LEU A O 1
ATOM 658 N N . ILE A 1 91 ? 14.292 -0.469 -11.916 1.00 91.06 91 ILE A N 1
ATOM 659 C CA . ILE A 1 91 ? 14.525 0.676 -11.025 1.00 91.06 91 ILE A CA 1
ATOM 660 C C . ILE A 1 91 ? 14.003 1.966 -11.671 1.00 91.06 91 ILE A C 1
ATOM 662 O O . ILE A 1 91 ? 13.346 2.756 -10.991 1.00 91.06 91 ILE A O 1
ATOM 666 N N . ASN A 1 92 ? 14.217 2.188 -12.974 1.00 92.25 92 ASN A N 1
ATOM 667 C CA . ASN A 1 92 ? 13.672 3.372 -13.653 1.00 92.25 92 ASN A CA 1
ATOM 668 C C . ASN A 1 92 ? 12.141 3.319 -13.719 1.00 92.25 92 ASN A C 1
ATOM 670 O O . ASN A 1 92 ? 11.490 4.310 -13.395 1.00 92.25 92 ASN A O 1
ATOM 674 N N . VAL A 1 93 ? 11.563 2.166 -14.078 1.00 93.44 93 VAL A N 1
ATOM 675 C CA . VAL A 1 93 ? 10.105 1.980 -14.189 1.00 93.44 93 VAL A CA 1
ATOM 676 C C . VAL A 1 93 ? 9.407 2.207 -12.848 1.00 93.44 93 VAL A C 1
ATOM 678 O O . VAL A 1 93 ? 8.451 2.981 -12.755 1.00 93.44 93 VAL A O 1
ATOM 681 N N . THR A 1 94 ? 9.908 1.579 -11.784 1.00 92.44 94 THR A N 1
ATOM 682 C CA . THR A 1 94 ? 9.366 1.731 -10.424 1.00 92.44 94 THR A CA 1
ATOM 683 C C . THR A 1 94 ? 9.529 3.166 -9.915 1.00 92.44 94 THR A C 1
ATOM 685 O O . THR A 1 94 ? 8.579 3.753 -9.388 1.00 92.44 94 THR A O 1
ATOM 688 N N . THR A 1 95 ? 10.682 3.793 -10.162 1.00 92.50 95 THR A N 1
ATOM 689 C CA . THR A 1 95 ? 10.912 5.209 -9.839 1.00 92.50 95 THR A CA 1
ATOM 690 C C . THR A 1 95 ? 9.934 6.120 -10.582 1.00 92.50 95 THR A C 1
ATOM 692 O O . THR A 1 95 ? 9.291 6.957 -9.948 1.00 92.50 95 THR A O 1
ATOM 695 N N . ALA A 1 96 ? 9.749 5.938 -11.892 1.00 92.19 96 ALA A N 1
ATOM 696 C CA . ALA A 1 96 ? 8.847 6.754 -12.702 1.00 92.19 96 ALA A CA 1
ATOM 697 C C . ALA A 1 96 ? 7.393 6.678 -12.205 1.00 92.19 96 ALA A C 1
ATOM 699 O O . ALA A 1 96 ? 6.769 7.722 -12.006 1.00 92.19 96 ALA A O 1
ATOM 700 N N . TRP A 1 97 ? 6.877 5.481 -11.897 1.00 93.25 97 TRP A N 1
ATOM 701 C CA . TRP A 1 97 ? 5.547 5.323 -11.289 1.00 93.25 97 TRP A CA 1
ATOM 702 C C . TRP A 1 97 ? 5.428 6.027 -9.929 1.00 93.25 97 TRP A C 1
ATOM 704 O O . TRP A 1 97 ? 4.461 6.755 -9.691 1.00 93.25 97 TRP A O 1
ATOM 714 N N . ASN A 1 98 ? 6.423 5.875 -9.048 1.00 90.69 98 ASN A N 1
ATOM 715 C CA . ASN A 1 98 ? 6.453 6.539 -7.739 1.00 90.69 98 ASN A CA 1
ATOM 716 C C . ASN A 1 98 ? 6.411 8.071 -7.873 1.00 90.69 98 ASN A C 1
ATOM 718 O O . ASN A 1 98 ? 5.646 8.749 -7.182 1.00 90.69 98 ASN A O 1
ATOM 722 N N . ARG A 1 99 ? 7.222 8.624 -8.785 1.00 89.62 99 ARG A N 1
ATOM 723 C CA . ARG A 1 99 ? 7.259 10.063 -9.076 1.00 89.62 99 ARG A CA 1
ATOM 724 C C . ARG A 1 99 ? 5.931 10.534 -9.666 1.00 89.62 99 ARG A C 1
ATOM 726 O O . ARG A 1 99 ? 5.380 11.498 -9.147 1.00 89.62 99 ARG A O 1
ATOM 733 N N . LEU A 1 100 ? 5.360 9.829 -10.646 1.00 86.31 100 LEU A N 1
ATOM 734 C CA . LEU A 1 100 ? 4.039 10.143 -11.207 1.00 86.31 100 LEU A CA 1
ATOM 735 C C . LEU A 1 100 ? 2.947 10.220 -10.132 1.00 86.31 100 LEU A C 1
ATOM 737 O O . LEU A 1 100 ? 2.242 11.223 -10.048 1.00 86.31 100 LEU A O 1
ATOM 741 N N . GLY A 1 101 ? 2.829 9.201 -9.274 1.00 86.50 101 GLY A N 1
ATOM 742 C CA . GLY A 1 101 ? 1.812 9.170 -8.216 1.00 86.50 101 GLY A CA 1
ATOM 743 C C . GLY A 1 101 ? 1.947 10.313 -7.198 1.00 86.50 101 GLY A C 1
ATOM 744 O O . GLY A 1 101 ? 0.940 10.811 -6.682 1.00 86.50 101 GLY A O 1
ATOM 745 N N . LYS A 1 102 ? 3.182 10.767 -6.936 1.00 85.56 102 LYS A N 1
ATOM 746 C CA . LYS A 1 102 ? 3.485 11.915 -6.064 1.00 85.56 102 LYS A CA 1
ATOM 747 C C . LYS A 1 102 ? 3.217 13.262 -6.740 1.00 85.56 102 LYS A C 1
ATOM 749 O O . LYS A 1 102 ? 2.612 14.125 -6.112 1.00 85.56 102 LYS A O 1
ATOM 754 N N . LEU A 1 103 ? 3.618 13.417 -8.003 1.00 83.44 103 LEU A N 1
ATOM 755 C CA . LEU A 1 103 ? 3.482 14.645 -8.802 1.00 83.44 103 LEU A CA 1
ATOM 756 C C . LEU A 1 103 ? 2.079 14.834 -9.414 1.00 83.44 103 LEU A C 1
ATOM 758 O O . LEU A 1 103 ? 1.817 15.851 -10.058 1.00 83.44 103 LEU A O 1
ATOM 762 N N . ALA A 1 104 ? 1.168 13.879 -9.208 1.00 67.75 104 ALA A N 1
ATOM 763 C CA . ALA A 1 104 ? -0.234 13.941 -9.611 1.00 67.75 104 ALA A CA 1
ATOM 764 C C . ALA A 1 104 ? -1.011 15.054 -8.870 1.00 67.75 104 ALA A C 1
ATOM 766 O O . ALA A 1 104 ? -1.698 14.814 -7.874 1.00 67.75 104 ALA A O 1
ATOM 767 N N . VAL A 1 105 ? -0.921 16.284 -9.383 1.00 58.69 105 VAL A N 1
ATOM 768 C CA . VAL A 1 105 ? -1.828 17.397 -9.052 1.00 58.69 105 VAL A CA 1
ATOM 769 C C . VAL A 1 105 ? -3.178 17.175 -9.757 1.00 58.69 105 VAL A C 1
ATOM 771 O O . VAL A 1 105 ? -3.242 16.500 -10.778 1.00 58.69 105 VAL A O 1
ATOM 774 N N . LYS A 1 106 ? -4.267 17.741 -9.213 1.00 55.31 106 LYS A N 1
ATOM 775 C CA . LYS A 1 106 ? -5.696 17.473 -9.519 1.00 55.31 106 LYS A CA 1
ATOM 776 C C . LYS A 1 106 ? -6.180 17.685 -10.980 1.00 55.31 106 LYS A C 1
ATOM 778 O O . LYS A 1 106 ? -7.390 17.694 -11.199 1.00 55.31 106 LYS A O 1
ATOM 783 N N . HIS A 1 107 ? -5.301 17.878 -11.960 1.00 53.78 107 HIS A N 1
ATOM 784 C CA . HIS A 1 107 ? -5.663 18.165 -13.351 1.00 53.78 107 HIS A CA 1
ATOM 785 C C . HIS A 1 107 ? -5.972 16.907 -14.176 1.00 53.78 107 HIS A C 1
ATOM 787 O O . HIS A 1 107 ? -5.516 15.806 -13.876 1.00 53.78 107 HIS A O 1
ATOM 793 N N . ILE A 1 108 ? -6.753 17.102 -15.240 1.00 54.81 108 ILE A N 1
ATOM 794 C CA . ILE A 1 108 ? -7.035 16.093 -16.268 1.00 54.81 108 ILE A CA 1
ATOM 795 C C . ILE A 1 108 ? -5.722 15.736 -16.981 1.00 54.81 108 ILE A C 1
ATOM 797 O O . ILE A 1 108 ? -4.907 16.618 -17.258 1.00 54.81 108 ILE A O 1
ATOM 801 N N . ALA A 1 109 ? -5.511 14.448 -17.264 1.00 61.41 109 ALA A N 1
ATOM 802 C CA . ALA A 1 109 ? -4.303 13.976 -17.932 1.00 61.41 109 ALA A CA 1
ATOM 803 C C . ALA A 1 109 ? -4.156 14.605 -19.328 1.00 61.41 109 ALA A C 1
ATOM 805 O O . ALA A 1 109 ? -5.071 14.524 -20.145 1.00 61.41 109 ALA A O 1
ATOM 806 N N . SER A 1 110 ? -2.997 15.206 -19.609 1.00 72.44 110 SER A N 1
ATOM 807 C CA . SER A 1 110 ? -2.659 15.666 -20.958 1.00 72.44 110 SER A CA 1
ATOM 808 C C . SER A 1 110 ? -2.367 14.483 -21.887 1.00 72.44 110 SER A C 1
ATOM 810 O O . SER A 1 110 ? -1.985 13.404 -21.428 1.00 72.44 110 SER A O 1
ATOM 812 N N . SER A 1 111 ? -2.467 14.703 -23.200 1.00 75.31 111 SER A N 1
ATOM 813 C CA . SER A 1 111 ? -2.070 13.737 -24.239 1.00 75.31 111 SER A CA 1
ATOM 814 C C . SER A 1 111 ? -0.676 13.152 -23.990 1.00 75.31 111 SER A C 1
ATOM 816 O O . SER A 1 111 ? -0.496 11.937 -23.989 1.00 75.31 111 SER A O 1
ATOM 818 N N . ASN A 1 112 ? 0.301 14.008 -23.680 1.00 75.06 112 ASN A N 1
ATOM 819 C CA . ASN A 1 112 ? 1.684 13.592 -23.445 1.00 75.06 112 ASN A CA 1
ATOM 820 C C . ASN A 1 112 ? 1.809 12.723 -22.181 1.00 75.06 112 ASN A C 1
ATOM 822 O O . ASN A 1 112 ? 2.610 11.794 -22.153 1.00 75.06 112 ASN A O 1
ATOM 826 N N . LEU A 1 113 ? 1.002 12.985 -21.141 1.00 77.81 113 LEU A N 1
ATOM 827 C CA . LEU A 1 113 ? 0.962 12.131 -19.951 1.00 77.81 113 LEU A CA 1
ATOM 828 C C . LEU A 1 113 ? 0.362 10.757 -20.279 1.00 77.81 113 LEU A C 1
ATOM 830 O O . LEU A 1 113 ? 0.887 9.748 -19.819 1.00 77.81 113 LEU A O 1
ATOM 834 N N . GLN A 1 114 ? -0.696 10.699 -21.093 1.00 82.06 114 GLN A N 1
ATOM 835 C CA . GLN A 1 114 ? -1.282 9.430 -21.537 1.00 82.06 114 GLN A CA 1
ATOM 836 C C . GLN A 1 114 ? -0.279 8.599 -22.352 1.00 82.06 114 GLN A C 1
ATOM 838 O O . GLN A 1 114 ? -0.119 7.412 -22.084 1.00 82.06 114 GLN A O 1
ATOM 843 N N . GLN A 1 115 ? 0.445 9.222 -23.287 1.00 85.12 115 GLN A N 1
ATOM 844 C CA . GLN A 1 115 ? 1.469 8.554 -24.100 1.00 85.12 115 GLN A CA 1
ATOM 845 C C . GLN A 1 115 ? 2.661 8.076 -23.252 1.00 85.12 115 GLN A C 1
ATOM 847 O O . GLN A 1 115 ? 3.054 6.914 -23.349 1.00 85.12 115 GLN A O 1
ATOM 852 N N . GLY A 1 116 ? 3.194 8.924 -22.362 1.00 86.62 116 GLY A N 1
ATOM 853 C CA . GLY A 1 116 ? 4.288 8.544 -21.460 1.00 86.62 116 GLY A CA 1
ATOM 854 C C . GLY A 1 116 ? 3.895 7.422 -20.491 1.00 86.62 116 GLY A C 1
ATOM 855 O O . GLY A 1 116 ? 4.686 6.517 -20.232 1.00 86.62 116 GLY A O 1
ATOM 856 N N . VAL A 1 117 ? 2.647 7.415 -20.007 1.00 87.75 117 VAL A N 1
ATOM 857 C CA . VAL A 1 117 ? 2.124 6.300 -19.203 1.00 87.75 117 VAL A CA 1
ATOM 858 C C . VAL A 1 117 ? 1.890 5.042 -20.044 1.00 87.75 117 VAL A C 1
ATOM 860 O O . VAL A 1 117 ? 2.115 3.951 -19.532 1.00 87.75 117 VAL A O 1
ATOM 863 N N . ALA A 1 118 ? 1.503 5.145 -21.319 1.00 89.50 118 ALA A N 1
ATOM 864 C CA . ALA A 1 118 ? 1.380 3.978 -22.195 1.00 89.50 118 ALA A CA 1
ATOM 865 C C . ALA A 1 118 ? 2.737 3.279 -22.405 1.00 89.50 118 ALA A C 1
ATOM 867 O O . ALA A 1 118 ? 2.821 2.061 -22.241 1.00 89.50 118 ALA A O 1
ATOM 868 N N . VAL A 1 119 ? 3.806 4.049 -22.652 1.00 90.69 119 VAL A N 1
ATOM 869 C CA . VAL A 1 119 ? 5.198 3.555 -22.681 1.00 90.69 119 VAL A CA 1
ATOM 870 C C . VAL A 1 119 ? 5.558 2.858 -21.366 1.00 90.69 119 VAL A C 1
ATOM 872 O O . VAL A 1 119 ? 5.990 1.703 -21.357 1.00 90.69 119 VAL A O 1
ATOM 875 N N . LEU A 1 120 ? 5.323 3.533 -20.238 1.00 92.19 120 LEU A N 1
ATOM 876 C CA . LEU A 1 120 ? 5.669 3.016 -18.918 1.00 92.19 120 LEU A CA 1
ATOM 877 C C . LEU A 1 120 ? 4.877 1.744 -18.561 1.00 92.19 120 LEU A C 1
ATOM 879 O O . LEU A 1 120 ? 5.453 0.794 -18.031 1.00 92.19 120 LEU A O 1
ATOM 883 N N . LYS A 1 121 ? 3.581 1.684 -18.893 1.00 94.31 121 LYS A N 1
ATOM 884 C CA . LYS A 1 121 ? 2.728 0.493 -18.757 1.00 94.31 121 LYS A CA 1
ATOM 885 C C . LYS A 1 121 ? 3.275 -0.663 -19.588 1.00 94.31 121 LYS A C 1
ATOM 887 O O . LYS A 1 121 ? 3.455 -1.747 -19.038 1.00 94.31 121 LYS A O 1
ATOM 892 N N . GLN A 1 122 ? 3.564 -0.438 -20.871 1.00 93.69 122 GLN A N 1
ATOM 893 C CA . GLN A 1 122 ? 4.061 -1.489 -21.761 1.00 93.69 122 GLN A CA 1
ATOM 894 C C . GLN A 1 122 ? 5.361 -2.094 -21.228 1.00 93.69 122 GLN A C 1
ATOM 896 O O . GLN A 1 122 ? 5.493 -3.314 -21.153 1.00 93.69 122 GLN A O 1
ATOM 901 N N . ARG A 1 123 ? 6.292 -1.258 -20.754 1.00 95.06 123 ARG A N 1
ATOM 902 C CA . ARG A 1 123 ? 7.520 -1.761 -20.137 1.00 95.06 123 ARG A CA 1
ATOM 903 C C . ARG A 1 123 ? 7.284 -2.446 -18.786 1.00 95.06 123 ARG A C 1
ATOM 905 O O . ARG A 1 123 ? 7.940 -3.440 -18.489 1.00 95.06 123 ARG A O 1
ATOM 912 N N . THR A 1 124 ? 6.325 -1.972 -17.989 1.00 96.44 124 THR A N 1
ATOM 913 C CA . THR A 1 124 ? 5.938 -2.635 -16.727 1.00 96.44 124 THR A CA 1
ATOM 914 C C . THR A 1 124 ? 5.397 -4.046 -16.978 1.00 96.44 124 THR A C 1
ATOM 916 O O . THR A 1 124 ? 5.693 -4.944 -16.199 1.00 96.44 124 THR A O 1
ATOM 919 N N . LEU A 1 125 ? 4.655 -4.264 -18.072 1.00 96.50 125 LEU A N 1
ATOM 920 C CA . LEU A 1 125 ? 4.186 -5.596 -18.476 1.00 96.50 125 LEU A CA 1
ATOM 921 C C . LEU A 1 125 ? 5.351 -6.532 -18.832 1.00 96.50 125 LEU A C 1
ATOM 923 O O . LEU A 1 125 ? 5.372 -7.664 -18.361 1.00 96.50 125 LEU A O 1
ATOM 927 N N . VAL A 1 126 ? 6.350 -6.052 -19.583 1.00 96.44 126 VAL A N 1
ATOM 928 C CA . VAL A 1 126 ? 7.563 -6.833 -19.911 1.00 96.44 126 VAL A CA 1
ATOM 929 C C . VAL A 1 126 ? 8.342 -7.229 -18.650 1.00 96.44 126 VAL A C 1
ATOM 931 O O . VAL A 1 126 ? 8.845 -8.343 -18.558 1.00 96.44 126 VAL A O 1
ATOM 934 N N . LEU A 1 127 ? 8.415 -6.342 -17.654 1.00 96.62 127 LEU A N 1
ATOM 935 C CA . LEU A 1 127 ? 9.148 -6.580 -16.405 1.00 96.62 127 LEU A CA 1
ATOM 936 C C . LEU A 1 127 ? 8.300 -7.221 -15.288 1.00 96.62 127 LEU A C 1
ATOM 938 O O . LEU A 1 127 ? 8.804 -7.385 -14.176 1.00 96.62 127 LEU A O 1
ATOM 942 N N . MET A 1 128 ? 7.039 -7.593 -15.549 1.00 96.69 128 MET A N 1
ATOM 943 C CA . MET A 1 128 ? 6.054 -7.985 -14.523 1.00 96.69 128 MET A CA 1
ATOM 944 C C . MET A 1 128 ? 6.547 -9.104 -13.592 1.00 96.69 128 MET A C 1
ATOM 946 O O . MET A 1 128 ? 6.359 -9.025 -12.378 1.00 96.69 128 MET A O 1
ATOM 950 N N . ALA A 1 129 ? 7.241 -10.105 -14.141 1.00 96.31 129 ALA A N 1
ATOM 951 C CA . ALA A 1 129 ? 7.801 -11.237 -13.393 1.00 96.31 129 ALA A CA 1
ATOM 952 C C . ALA A 1 129 ? 8.859 -10.840 -12.339 1.00 96.31 129 ALA A C 1
ATOM 954 O O . ALA A 1 129 ? 9.136 -11.617 -11.427 1.00 96.31 129 ALA A O 1
ATOM 955 N N . HIS A 1 130 ? 9.425 -9.632 -12.433 1.00 95.62 130 HIS A N 1
ATOM 956 C CA . HIS A 1 130 ? 10.446 -9.117 -11.517 1.00 95.62 130 HIS A CA 1
ATOM 957 C C . HIS A 1 130 ? 9.909 -8.097 -10.501 1.00 95.62 130 HIS A C 1
ATOM 959 O O . HIS A 1 130 ? 10.658 -7.667 -9.625 1.00 95.62 130 HIS A O 1
ATOM 965 N N . LEU A 1 131 ? 8.634 -7.693 -10.579 1.00 95.75 131 LEU A N 1
ATOM 966 C CA . LEU A 1 131 ? 8.048 -6.799 -9.578 1.00 95.75 131 LEU A CA 1
ATOM 967 C C . LEU A 1 131 ? 7.730 -7.580 -8.295 1.00 95.75 131 LEU A C 1
ATOM 969 O O . LEU A 1 131 ? 6.963 -8.542 -8.327 1.00 95.75 131 LEU A O 1
ATOM 973 N N . ASP A 1 132 ? 8.283 -7.145 -7.165 1.00 96.25 132 ASP A N 1
ATOM 974 C CA . 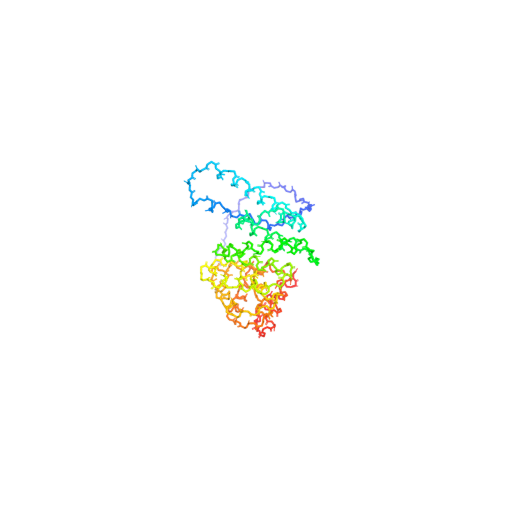ASP A 1 132 ? 7.864 -7.589 -5.829 1.00 96.25 132 ASP A CA 1
ATOM 975 C C . ASP A 1 132 ? 6.510 -6.959 -5.423 1.00 96.25 132 ASP A C 1
ATOM 977 O O . ASP A 1 132 ? 5.934 -6.123 -6.133 1.00 96.25 132 ASP A O 1
ATOM 981 N N . GLY A 1 133 ? 5.975 -7.347 -4.265 1.00 95.62 133 GLY A N 1
ATOM 982 C CA . GLY A 1 133 ? 4.687 -6.861 -3.768 1.00 95.62 133 GLY A CA 1
ATOM 983 C C . GLY A 1 133 ? 4.699 -5.357 -3.505 1.00 95.62 133 GLY A C 1
ATOM 984 O O . GLY A 1 133 ? 3.755 -4.653 -3.871 1.00 95.62 133 GLY A O 1
ATOM 985 N N . ARG A 1 134 ? 5.796 -4.833 -2.941 1.00 93.69 134 ARG A N 1
ATOM 986 C CA . ARG A 1 134 ? 5.982 -3.397 -2.677 1.00 93.69 134 ARG A CA 1
ATOM 987 C C . ARG A 1 134 ? 5.878 -2.572 -3.961 1.00 93.69 134 ARG A C 1
ATOM 989 O O . ARG A 1 134 ? 5.154 -1.574 -3.993 1.00 93.69 134 ARG A O 1
ATOM 996 N N . ASN A 1 135 ? 6.593 -2.975 -5.005 1.00 95.56 135 ASN A N 1
ATOM 997 C CA . ASN A 1 135 ? 6.623 -2.294 -6.290 1.00 95.56 135 ASN A CA 1
ATOM 998 C C . ASN A 1 135 ? 5.291 -2.455 -7.029 1.00 95.56 135 ASN A C 1
ATOM 1000 O O . ASN A 1 135 ? 4.754 -1.460 -7.511 1.00 95.56 135 ASN A O 1
ATOM 1004 N N . THR A 1 136 ? 4.695 -3.652 -7.035 1.00 98.06 136 THR A N 1
ATOM 1005 C CA . THR A 1 136 ? 3.385 -3.892 -7.671 1.00 98.06 136 THR A CA 1
ATOM 1006 C C . THR A 1 136 ? 2.280 -3.036 -7.033 1.00 98.06 136 THR A C 1
ATOM 1008 O O . THR A 1 136 ? 1.544 -2.337 -7.734 1.00 98.06 136 THR A O 1
ATOM 1011 N N . ALA A 1 137 ? 2.214 -2.985 -5.697 1.00 97.56 137 ALA A N 1
ATOM 1012 C CA . ALA A 1 137 ? 1.265 -2.138 -4.970 1.00 97.56 137 ALA A CA 1
ATOM 1013 C C . ALA A 1 137 ? 1.510 -0.633 -5.189 1.00 97.56 137 ALA A C 1
ATOM 1015 O O . ALA A 1 137 ? 0.567 0.159 -5.245 1.00 97.56 137 ALA A O 1
ATOM 1016 N N . MET A 1 138 ? 2.770 -0.220 -5.336 1.00 95.94 138 MET A N 1
ATOM 1017 C CA . MET A 1 138 ? 3.129 1.163 -5.648 1.00 95.94 138 MET A CA 1
ATOM 1018 C C . MET A 1 138 ? 2.696 1.572 -7.067 1.00 95.94 138 MET A C 1
ATOM 1020 O O . MET A 1 138 ? 2.215 2.695 -7.227 1.00 95.94 138 MET A O 1
ATOM 1024 N N . VAL A 1 139 ? 2.795 0.688 -8.071 1.00 97.06 139 VAL A N 1
ATOM 1025 C CA . VAL A 1 139 ? 2.249 0.935 -9.423 1.00 97.06 139 VAL A CA 1
ATOM 1026 C C . VAL A 1 139 ? 0.729 1.116 -9.362 1.00 97.06 139 VAL A C 1
ATOM 1028 O O . VAL A 1 139 ? 0.214 2.128 -9.840 1.00 97.06 139 VAL A O 1
ATOM 1031 N N . ALA A 1 140 ? 0.016 0.201 -8.695 1.00 97.25 140 ALA A N 1
ATOM 1032 C CA . ALA A 1 140 ? -1.436 0.284 -8.517 1.00 97.25 140 ALA A CA 1
ATOM 1033 C C . ALA A 1 140 ? -1.866 1.604 -7.840 1.00 97.25 140 ALA A C 1
ATOM 1035 O O . ALA A 1 140 ? -2.764 2.306 -8.316 1.00 97.25 140 ALA A O 1
ATOM 1036 N N . HIS A 1 141 ? -1.178 2.003 -6.765 1.00 95.88 141 HIS A N 1
ATOM 1037 C CA . HIS A 1 141 ? -1.426 3.278 -6.089 1.00 95.88 141 HIS A CA 1
ATOM 1038 C C . HIS A 1 141 ? -1.097 4.493 -6.970 1.00 95.88 141 HIS A C 1
ATOM 1040 O O . HIS A 1 141 ? -1.865 5.457 -6.976 1.00 95.88 141 HIS A O 1
ATOM 1046 N N . ALA A 1 142 ? -0.020 4.458 -7.762 1.00 93.50 142 ALA A N 1
ATOM 1047 C CA . ALA A 1 142 ? 0.300 5.529 -8.704 1.00 93.50 142 ALA A CA 1
ATOM 1048 C C . ALA A 1 142 ? -0.806 5.712 -9.758 1.00 93.50 142 ALA A C 1
ATOM 1050 O O . ALA A 1 142 ? -1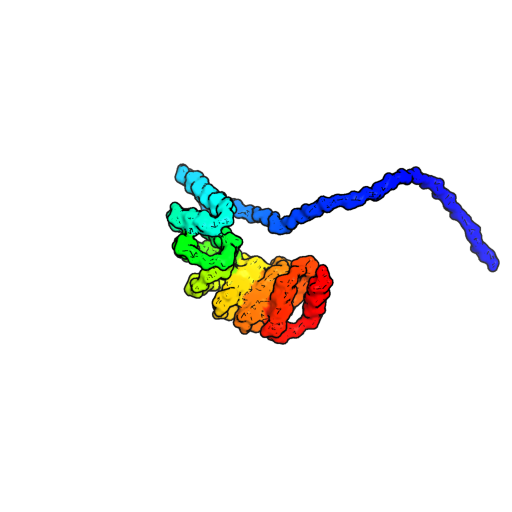.259 6.837 -9.971 1.00 93.50 142 ALA A O 1
ATOM 1051 N N . MET A 1 143 ? -1.319 4.626 -10.345 1.00 92.56 143 MET A N 1
ATOM 1052 C CA . MET A 1 143 ? -2.465 4.680 -11.262 1.00 92.56 143 MET A CA 1
ATOM 1053 C C . MET A 1 143 ? -3.707 5.293 -10.607 1.00 92.56 143 MET A C 1
ATOM 1055 O O . MET A 1 143 ? -4.330 6.190 -11.181 1.00 92.56 143 MET A O 1
ATOM 1059 N N . ALA A 1 144 ? -4.047 4.858 -9.390 1.00 93.44 144 ALA A N 1
ATOM 1060 C CA . ALA A 1 144 ? -5.193 5.369 -8.639 1.00 93.44 144 ALA A CA 1
ATOM 1061 C C . ALA A 1 144 ? -5.054 6.862 -8.285 1.00 93.44 144 ALA A C 1
ATOM 1063 O O . ALA A 1 144 ? -6.027 7.617 -8.366 1.00 93.44 144 ALA A O 1
ATOM 1064 N N . ARG A 1 145 ? -3.834 7.322 -7.977 1.00 90.25 145 ARG A N 1
ATOM 1065 C CA . ARG A 1 145 ? -3.494 8.741 -7.773 1.00 90.25 145 ARG A CA 1
ATOM 1066 C C . ARG A 1 145 ? -3.651 9.574 -9.048 1.00 90.25 145 ARG A C 1
ATOM 1068 O O . ARG A 1 145 ? -4.190 10.676 -8.979 1.00 90.25 145 ARG A O 1
ATOM 1075 N N . LEU A 1 146 ? -3.243 9.032 -10.197 1.00 86.56 146 LEU A N 1
ATOM 1076 C CA . LEU A 1 146 ? -3.401 9.645 -11.525 1.00 86.56 146 LEU A CA 1
ATOM 1077 C C . LEU A 1 146 ? -4.836 9.544 -12.081 1.00 86.56 146 LEU A C 1
ATOM 1079 O O . LEU A 1 146 ? -5.129 10.134 -13.117 1.00 86.56 146 LEU A O 1
ATOM 1083 N N . ARG A 1 147 ? -5.733 8.803 -11.409 1.00 88.12 147 ARG A N 1
ATOM 1084 C CA . ARG A 1 147 ? -7.107 8.482 -11.852 1.00 88.12 147 ARG A CA 1
ATOM 1085 C C . ARG A 1 147 ? -7.172 7.695 -13.171 1.00 88.12 147 ARG A C 1
ATOM 1087 O O . ARG A 1 147 ? -8.191 7.722 -13.858 1.00 88.12 147 ARG A O 1
ATOM 1094 N N . LEU A 1 148 ? -6.114 6.961 -13.511 1.00 87.12 148 LEU A N 1
ATOM 1095 C CA . LEU A 1 148 ? -6.023 6.175 -14.743 1.00 87.12 148 LEU A CA 1
ATOM 1096 C C . LEU A 1 148 ? -6.693 4.810 -14.549 1.00 87.12 148 LEU A C 1
ATOM 1098 O O . LEU A 1 148 ? -6.040 3.826 -14.205 1.00 87.12 148 LEU A O 1
ATOM 1102 N N . LYS A 1 149 ? -8.021 4.768 -14.724 1.00 89.06 149 LYS A N 1
ATOM 1103 C CA . LYS A 1 149 ? -8.829 3.551 -14.555 1.00 89.06 149 LYS A CA 1
ATOM 1104 C C . LYS A 1 149 ? -8.666 2.599 -15.748 1.00 89.06 149 LYS A C 1
ATOM 1106 O O . LYS A 1 149 ? -9.520 2.528 -16.624 1.00 89.06 149 LYS A O 1
ATOM 1111 N N . ASP A 1 150 ? -7.573 1.848 -15.738 1.00 93.25 150 ASP A N 1
ATOM 1112 C CA . ASP A 1 150 ? -7.282 0.756 -16.671 1.00 93.25 150 ASP A CA 1
ATOM 1113 C C . ASP A 1 150 ? -7.527 -0.584 -15.959 1.00 93.25 150 ASP A C 1
ATOM 1115 O O . ASP A 1 150 ? -6.653 -1.113 -15.274 1.00 93.25 150 ASP A O 1
ATOM 1119 N N . VAL A 1 151 ? -8.763 -1.090 -16.041 1.00 96.00 151 VAL A N 1
ATOM 1120 C CA . VAL A 1 151 ? -9.174 -2.313 -15.324 1.00 96.00 151 VAL A CA 1
ATOM 1121 C C . VAL A 1 151 ? -8.374 -3.550 -15.767 1.00 96.00 151 VAL A C 1
ATOM 1123 O O . VAL A 1 151 ? -7.917 -4.266 -14.879 1.00 96.00 151 VAL A O 1
ATOM 1126 N N . PRO A 1 152 ? -8.118 -3.800 -17.071 1.00 97.56 152 PRO A N 1
ATOM 1127 C CA . PRO A 1 152 ? -7.261 -4.909 -17.491 1.00 97.56 152 PRO A CA 1
ATOM 1128 C C . PRO A 1 152 ? -5.863 -4.854 -16.866 1.00 97.56 152 PRO A C 1
ATOM 1130 O O . PRO A 1 152 ? -5.390 -5.862 -16.350 1.00 97.56 152 PRO A O 1
ATOM 1133 N N . PHE A 1 153 ? -5.211 -3.686 -16.835 1.00 97.44 153 PHE A N 1
ATOM 1134 C CA . PHE A 1 153 ? -3.883 -3.579 -16.225 1.00 97.44 153 PHE A CA 1
ATOM 1135 C C . PHE A 1 153 ? -3.921 -3.725 -14.697 1.00 97.44 153 PHE A C 1
ATOM 1137 O O . PHE A 1 153 ? -3.068 -4.403 -14.129 1.00 97.44 153 PHE A O 1
ATOM 1144 N N . MET A 1 154 ? -4.944 -3.179 -14.030 1.00 98.06 154 MET A N 1
ATOM 1145 C CA . MET A 1 154 ? -5.164 -3.405 -12.595 1.00 98.06 154 MET A CA 1
ATOM 1146 C C . MET A 1 154 ? -5.393 -4.889 -12.262 1.00 98.06 154 MET A C 1
ATOM 1148 O O . MET A 1 154 ? -4.959 -5.334 -11.202 1.00 98.06 154 MET A O 1
ATOM 1152 N N . ASN A 1 155 ? -6.020 -5.665 -13.152 1.00 98.00 155 ASN A N 1
ATOM 1153 C CA . ASN A 1 155 ? -6.184 -7.110 -12.973 1.00 98.00 155 ASN A CA 1
ATOM 1154 C C . ASN A 1 155 ? -4.847 -7.859 -13.092 1.00 98.00 155 ASN A C 1
ATOM 1156 O O . ASN A 1 155 ? -4.568 -8.694 -12.241 1.00 98.00 155 ASN A O 1
ATOM 1160 N N . VAL A 1 156 ? -3.973 -7.500 -14.041 1.00 98.31 156 VAL A N 1
ATOM 1161 C CA . VAL A 1 156 ? -2.612 -8.076 -14.118 1.00 98.31 156 VAL A CA 1
ATOM 1162 C C . VAL A 1 156 ? -1.800 -7.755 -12.852 1.00 98.31 156 VAL A C 1
ATOM 1164 O O . VAL A 1 156 ? -1.103 -8.617 -12.320 1.00 98.31 156 VAL A O 1
ATOM 1167 N N . LEU A 1 157 ? -1.925 -6.537 -12.309 1.00 98.44 157 LEU A N 1
ATOM 1168 C CA . LEU A 1 157 ? -1.305 -6.178 -11.026 1.00 98.44 157 LEU A CA 1
ATOM 11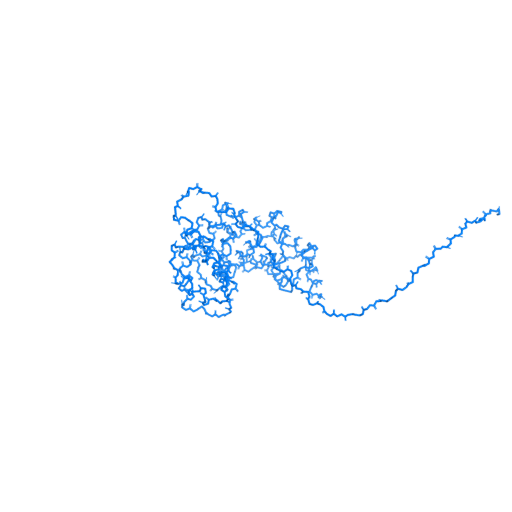69 C C . LEU A 1 157 ? -1.906 -6.975 -9.852 1.00 98.44 157 LEU A C 1
ATOM 1171 O O . LEU A 1 157 ? -1.173 -7.353 -8.942 1.00 98.44 157 LEU A O 1
ATOM 1175 N N . ALA A 1 158 ? -3.213 -7.262 -9.867 1.00 98.50 158 ALA A N 1
ATOM 1176 C CA . ALA A 1 158 ? -3.856 -8.128 -8.877 1.00 98.50 158 ALA A CA 1
ATOM 1177 C C . ALA A 1 158 ? -3.331 -9.566 -8.960 1.00 98.50 158 ALA A C 1
ATOM 1179 O O . ALA A 1 158 ? -2.944 -10.129 -7.941 1.00 98.50 158 ALA A O 1
ATOM 1180 N N . GLU A 1 159 ? -3.284 -10.146 -10.160 1.00 98.50 159 GLU A N 1
ATOM 1181 C CA . GLU A 1 159 ? -2.739 -11.482 -10.419 1.00 98.50 159 GLU A CA 1
ATOM 1182 C C . GLU A 1 159 ? -1.292 -11.592 -9.942 1.00 98.50 159 GLU A C 1
ATOM 1184 O O . GLU A 1 159 ? -0.967 -12.541 -9.232 1.00 98.50 159 GLU A O 1
ATOM 1189 N N . ARG A 1 160 ? -0.457 -10.580 -10.223 1.00 98.44 160 ARG A N 1
ATOM 1190 C CA . ARG A 1 160 ? 0.916 -10.522 -9.712 1.00 98.44 160 ARG A CA 1
ATOM 1191 C C . ARG A 1 160 ? 0.963 -10.470 -8.184 1.00 98.44 160 ARG A C 1
ATOM 1193 O O . ARG A 1 160 ? 1.740 -11.216 -7.602 1.00 98.44 160 ARG A O 1
ATOM 1200 N N . ILE A 1 161 ? 0.142 -9.640 -7.528 1.00 98.62 161 ILE A N 1
ATOM 1201 C CA . ILE A 1 161 ? 0.096 -9.554 -6.054 1.00 98.62 161 ILE A CA 1
ATOM 1202 C C . ILE A 1 161 ? -0.360 -10.875 -5.415 1.00 98.62 161 ILE A C 1
ATOM 1204 O O . ILE A 1 161 ? 0.147 -11.223 -4.355 1.00 98.62 161 ILE A O 1
ATOM 1208 N N . MET A 1 162 ? -1.282 -11.613 -6.042 1.00 98.56 162 MET A N 1
ATOM 1209 C CA . MET A 1 162 ? -1.814 -12.879 -5.514 1.00 98.56 162 MET A CA 1
ATOM 1210 C C . MET A 1 162 ? -0.830 -14.064 -5.578 1.00 98.56 162 MET A C 1
ATOM 1212 O O . MET A 1 162 ? -1.168 -15.142 -5.090 1.00 98.56 162 MET A O 1
ATOM 1216 N N . LEU A 1 163 ? 0.358 -13.907 -6.173 1.00 98.56 163 LEU A N 1
ATOM 1217 C CA . LEU A 1 163 ? 1.377 -14.959 -6.176 1.00 98.56 163 LEU A CA 1
ATOM 1218 C C . LEU A 1 163 ? 2.021 -15.103 -4.778 1.00 98.56 163 LEU A C 1
ATOM 1220 O O . LEU A 1 163 ? 2.330 -14.080 -4.157 1.00 98.56 163 LEU A O 1
ATOM 1224 N N . PRO A 1 164 ? 2.266 -16.330 -4.270 1.00 98.00 164 PRO A N 1
ATOM 1225 C CA . PRO A 1 164 ? 2.790 -16.549 -2.916 1.00 98.00 164 PRO A CA 1
ATOM 1226 C C . PRO A 1 164 ? 4.111 -15.826 -2.623 1.00 98.00 164 PRO A C 1
ATOM 1228 O O . PRO A 1 164 ? 4.283 -15.255 -1.548 1.00 98.00 164 PRO A O 1
ATOM 1231 N N . GLU A 1 165 ? 5.029 -15.798 -3.591 1.00 96.75 165 GLU A N 1
ATOM 1232 C CA . GLU A 1 165 ? 6.326 -15.123 -3.491 1.00 96.75 165 GLU A CA 1
ATOM 1233 C C . GLU A 1 165 ? 6.235 -13.589 -3.579 1.00 96.75 165 GLU A C 1
ATOM 1235 O O . GLU A 1 165 ? 7.209 -12.888 -3.312 1.00 96.75 165 GLU A O 1
ATOM 1240 N N . VAL A 1 166 ? 5.064 -13.053 -3.937 1.00 98.31 166 VAL A N 1
ATOM 1241 C CA . VAL A 1 166 ? 4.804 -11.614 -4.056 1.00 98.31 166 VAL A CA 1
ATOM 1242 C C . VAL A 1 166 ? 4.005 -11.112 -2.857 1.00 98.31 166 VAL A C 1
ATOM 1244 O O . VAL A 1 166 ? 4.406 -10.115 -2.250 1.00 98.31 166 VAL A O 1
ATOM 1247 N N . ILE A 1 167 ? 2.931 -11.806 -2.460 1.00 98.25 167 ILE A N 1
ATOM 1248 C CA . ILE A 1 167 ? 2.082 -11.412 -1.325 1.00 98.25 167 ILE A CA 1
ATOM 1249 C C . ILE A 1 167 ? 2.885 -11.343 -0.016 1.00 98.25 167 ILE A C 1
ATOM 1251 O O . ILE A 1 167 ? 2.740 -10.384 0.740 1.00 98.25 167 ILE A O 1
ATOM 1255 N N . CYS A 1 168 ? 3.821 -12.273 0.214 1.00 96.88 168 CYS A N 1
ATOM 1256 C CA . CYS A 1 168 ? 4.670 -12.278 1.410 1.00 96.88 168 CYS A CA 1
ATOM 1257 C C . CYS A 1 168 ? 5.596 -11.045 1.496 1.00 96.88 168 CYS A C 1
ATOM 1259 O O . CYS A 1 168 ? 5.938 -10.588 2.588 1.00 96.88 168 CYS A O 1
ATOM 1261 N N . THR A 1 169 ? 5.943 -10.438 0.355 1.00 96.50 169 THR A N 1
ATOM 1262 C CA . THR A 1 169 ? 6.766 -9.216 0.290 1.00 96.50 169 THR A CA 1
ATOM 1263 C C . THR A 1 169 ? 5.954 -7.921 0.428 1.00 96.50 169 THR A C 1
ATOM 1265 O O . THR A 1 169 ? 6.539 -6.834 0.486 1.00 96.50 169 THR A O 1
ATOM 1268 N N . LEU A 1 170 ? 4.616 -7.989 0.511 1.00 96.81 170 LEU A N 1
ATOM 1269 C CA . LEU A 1 170 ? 3.819 -6.822 0.885 1.00 96.81 170 LEU A CA 1
ATOM 1270 C C . LEU A 1 170 ? 4.124 -6.429 2.331 1.00 96.81 170 LEU A C 1
ATOM 1272 O O . LEU A 1 170 ? 3.851 -7.172 3.272 1.00 96.81 170 LEU A O 1
ATOM 1276 N N . ASN A 1 171 ? 4.648 -5.216 2.488 1.00 96.56 171 ASN A N 1
ATOM 1277 C CA . ASN A 1 171 ? 4.729 -4.530 3.768 1.00 96.56 171 ASN A CA 1
ATOM 1278 C C . ASN A 1 171 ? 3.458 -3.698 4.025 1.00 96.56 171 ASN A C 1
ATOM 1280 O O . ASN A 1 171 ? 2.575 -3.585 3.172 1.00 96.56 171 ASN A O 1
ATOM 1284 N N . THR A 1 172 ? 3.393 -3.056 5.188 1.00 97.81 172 THR A N 1
ATOM 1285 C CA . THR A 1 172 ? 2.243 -2.256 5.645 1.00 97.81 172 THR A CA 1
ATOM 1286 C C . THR A 1 172 ? 1.845 -1.142 4.675 1.00 97.81 172 THR A C 1
ATOM 1288 O O . THR A 1 172 ? 0.658 -0.908 4.442 1.00 97.81 172 THR A O 1
ATOM 1291 N N . GLN A 1 173 ? 2.826 -0.491 4.038 1.00 96.31 173 GLN A N 1
ATOM 1292 C CA . GLN A 1 173 ? 2.566 0.490 2.988 1.00 96.31 173 GLN A CA 1
ATOM 1293 C C . GLN A 1 173 ? 2.019 -0.173 1.715 1.00 96.31 173 GLN A C 1
ATOM 1295 O O . GLN A 1 173 ? 1.114 0.377 1.095 1.00 96.31 173 GLN A O 1
ATOM 1300 N N . GLY A 1 174 ? 2.546 -1.337 1.324 1.00 97.88 174 GLY A N 1
ATOM 1301 C CA . GLY A 1 174 ? 2.064 -2.123 0.189 1.00 97.88 174 GLY A CA 1
ATOM 1302 C C . GLY A 1 174 ? 0.597 -2.520 0.344 1.00 97.88 174 GLY A C 1
ATOM 1303 O O . GLY A 1 174 ? -0.191 -2.239 -0.550 1.00 97.88 174 GLY A O 1
ATOM 1304 N N . ILE A 1 175 ? 0.227 -3.069 1.503 1.00 98.62 175 ILE A N 1
ATOM 1305 C CA . ILE A 1 175 ? -1.149 -3.445 1.881 1.00 98.62 175 ILE A CA 1
ATOM 1306 C C . ILE A 1 175 ? -2.103 -2.258 1.775 1.00 98.62 175 ILE A C 1
ATOM 1308 O O . ILE A 1 175 ? -3.136 -2.339 1.109 1.00 98.62 175 ILE A O 1
ATOM 1312 N N . ALA A 1 176 ? -1.743 -1.130 2.391 1.00 98.25 176 ALA A N 1
ATOM 1313 C CA . ALA A 1 176 ? -2.569 0.069 2.365 1.00 98.25 176 ALA A CA 1
ATOM 1314 C C . ALA A 1 176 ? -2.694 0.649 0.945 1.00 98.25 176 ALA A C 1
ATOM 1316 O O . ALA A 1 176 ? -3.781 1.053 0.534 1.00 98.25 176 ALA A O 1
ATOM 1317 N N . ASN A 1 177 ? -1.596 0.671 0.182 1.00 97.88 177 ASN A N 1
ATOM 1318 C CA . ASN A 1 177 ? -1.547 1.185 -1.187 1.00 97.88 177 ASN A CA 1
ATOM 1319 C C . ASN A 1 177 ? -2.376 0.338 -2.161 1.00 97.88 177 ASN A C 1
ATOM 1321 O O . ASN A 1 177 ? -3.128 0.907 -2.953 1.00 97.88 177 ASN A O 1
ATOM 1325 N N . SER A 1 178 ? -2.245 -0.993 -2.117 1.00 98.19 178 SER A N 1
ATOM 1326 C CA . SER A 1 178 ? -3.007 -1.901 -2.977 1.00 98.19 178 SER A CA 1
ATOM 1327 C C . SER A 1 178 ? -4.492 -1.833 -2.627 1.00 98.19 178 SER A C 1
ATOM 1329 O O . SER A 1 178 ? -5.287 -1.458 -3.489 1.00 98.19 178 SER A O 1
ATOM 1331 N N . SER A 1 179 ? -4.857 -2.067 -1.361 1.00 98.50 179 SER A N 1
ATOM 1332 C CA . SER A 1 179 ? -6.244 -1.989 -0.878 1.00 98.50 179 SER A CA 1
ATOM 1333 C C . SER A 1 179 ? -6.911 -0.682 -1.306 1.00 98.50 179 SER A C 1
ATOM 1335 O O . SER A 1 179 ? -7.973 -0.689 -1.933 1.00 98.50 179 SER A O 1
ATOM 1337 N N . TRP A 1 180 ? -6.253 0.455 -1.042 1.00 98.31 180 TRP A N 1
ATOM 1338 C CA . TRP A 1 180 ? -6.772 1.767 -1.413 1.00 98.31 180 TRP A CA 1
ATOM 1339 C C . TRP A 1 180 ? -6.909 1.936 -2.928 1.00 98.31 180 TRP A C 1
ATOM 1341 O O . TRP A 1 180 ? -7.905 2.498 -3.372 1.00 98.31 180 TRP A O 1
ATOM 1351 N N . ALA A 1 181 ? -5.968 1.444 -3.739 1.00 98.06 181 ALA A N 1
ATOM 1352 C CA . ALA A 1 181 ? -6.037 1.552 -5.196 1.00 98.06 181 ALA A CA 1
ATOM 1353 C C . ALA A 1 181 ? -7.216 0.766 -5.797 1.00 98.06 181 ALA A C 1
ATOM 1355 O O . ALA A 1 181 ? -7.971 1.315 -6.607 1.00 98.06 181 ALA A O 1
ATOM 1356 N N . PHE A 1 182 ? -7.416 -0.487 -5.373 1.00 98.50 182 PHE A N 1
ATOM 1357 C CA . PHE A 1 182 ? -8.542 -1.311 -5.827 1.00 98.50 182 PHE A CA 1
ATOM 1358 C C . PHE A 1 182 ? -9.885 -0.722 -5.368 1.00 98.50 182 PHE A C 1
ATOM 1360 O O . PHE A 1 182 ? -10.794 -0.554 -6.188 1.00 98.50 182 PHE A O 1
ATOM 1367 N N . ALA A 1 183 ? -9.975 -0.275 -4.110 1.00 98.31 183 ALA A N 1
ATOM 1368 C CA . ALA A 1 183 ? -11.135 0.450 -3.590 1.00 98.31 183 ALA A CA 1
ATOM 1369 C C . ALA A 1 183 ? -11.410 1.759 -4.345 1.00 98.31 183 ALA A C 1
ATOM 1371 O O . ALA A 1 183 ? -12.551 2.033 -4.717 1.00 98.31 183 ALA A O 1
ATOM 1372 N N . LYS A 1 184 ? -10.371 2.547 -4.653 1.00 97.25 184 LYS A N 1
ATOM 1373 C CA . LYS A 1 184 ? -10.494 3.842 -5.338 1.00 97.25 184 LYS A CA 1
ATOM 1374 C C . LYS A 1 184 ? -11.077 3.723 -6.744 1.00 97.25 184 LYS A C 1
ATOM 1376 O O . LYS A 1 184 ? -11.780 4.635 -7.183 1.00 97.25 184 LYS A O 1
ATOM 1381 N N . PHE A 1 185 ? -10.804 2.621 -7.439 1.00 97.19 185 PHE A N 1
ATOM 1382 C CA . PHE A 1 185 ? -11.393 2.328 -8.746 1.00 97.19 185 PHE A CA 1
ATOM 1383 C C . PHE A 1 185 ? -12.712 1.542 -8.679 1.00 97.19 185 PHE A C 1
ATOM 1385 O O . PHE A 1 185 ? -13.368 1.395 -9.717 1.00 97.19 185 PHE A O 1
ATOM 1392 N N . GLY A 1 186 ? -13.119 1.062 -7.499 1.00 97.31 186 GLY A N 1
ATOM 1393 C CA . GLY A 1 186 ? -14.282 0.190 -7.316 1.00 97.31 186 GLY A CA 1
ATOM 1394 C C . GLY A 1 186 ? -14.083 -1.217 -7.889 1.00 97.31 186 GLY A C 1
ATOM 1395 O O . GLY A 1 186 ? -15.054 -1.858 -8.283 1.00 97.31 186 GLY A O 1
ATOM 1396 N N . ILE A 1 187 ? -12.835 -1.683 -7.994 1.00 97.25 187 ILE A N 1
ATOM 1397 C CA . ILE A 1 187 ? -12.504 -3.010 -8.523 1.00 97.25 187 ILE A CA 1
ATOM 1398 C C . ILE A 1 187 ? -12.638 -4.013 -7.375 1.00 97.25 187 ILE A C 1
ATOM 1400 O O . ILE A 1 187 ? -11.747 -4.144 -6.537 1.00 97.25 187 ILE A O 1
ATOM 1404 N N . LYS A 1 188 ? -13.776 -4.711 -7.323 1.00 94.81 188 LYS A N 1
ATOM 1405 C CA . LYS A 1 188 ? -14.010 -5.789 -6.356 1.00 94.81 188 LYS A CA 1
ATOM 1406 C C . LYS A 1 188 ? -13.296 -7.060 -6.817 1.00 94.81 188 LYS A C 1
ATOM 1408 O O . LYS A 1 188 ? -13.768 -7.730 -7.729 1.00 94.81 188 LYS A O 1
ATOM 1413 N N . ASN A 1 189 ? -12.194 -7.405 -6.159 1.00 96.62 189 ASN A N 1
ATOM 1414 C CA . ASN A 1 189 ? -11.539 -8.708 -6.283 1.00 96.62 189 ASN A CA 1
ATOM 1415 C C . ASN A 1 189 ? -11.476 -9.361 -4.888 1.00 96.62 189 ASN A C 1
ATOM 1417 O O . ASN A 1 189 ? -10.515 -9.117 -4.159 1.00 96.62 189 ASN A O 1
ATOM 1421 N N . PRO A 1 190 ? -12.496 -10.145 -4.482 1.00 96.81 190 PRO A N 1
ATOM 1422 C CA . PRO A 1 190 ? -12.553 -10.726 -3.141 1.00 96.81 190 PRO A CA 1
ATOM 1423 C C . PRO A 1 190 ? -11.339 -11.597 -2.807 1.00 96.81 190 PRO A C 1
ATOM 1425 O O . PRO A 1 190 ? -10.796 -11.460 -1.722 1.00 96.81 190 PRO A O 1
ATOM 1428 N N . LYS A 1 191 ? -10.846 -12.407 -3.758 1.00 98.19 191 LYS A N 1
ATOM 1429 C CA . LYS A 1 191 ? -9.677 -13.279 -3.551 1.00 98.19 191 LYS A CA 1
ATOM 1430 C C . LYS A 1 191 ? -8.405 -12.485 -3.238 1.00 98.19 191 LYS A C 1
ATOM 1432 O O . LYS A 1 191 ? -7.661 -12.857 -2.338 1.00 98.19 191 LYS A O 1
ATOM 1437 N N . LEU A 1 192 ? -8.162 -11.390 -3.961 1.00 98.44 192 LEU A N 1
ATOM 1438 C CA . LEU A 1 192 ? -7.041 -10.495 -3.665 1.00 98.44 192 LEU A CA 1
ATOM 1439 C C . LEU A 1 192 ? -7.188 -9.867 -2.273 1.00 98.44 192 LEU A C 1
ATOM 1441 O O . LEU A 1 192 ? -6.212 -9.785 -1.535 1.00 98.44 192 LEU A O 1
ATOM 1445 N N . MET A 1 193 ? -8.389 -9.394 -1.937 1.00 98.56 193 MET A N 1
ATOM 1446 C CA . MET A 1 193 ? -8.628 -8.707 -0.668 1.00 98.56 193 MET A CA 1
ATOM 1447 C C . MET A 1 193 ? -8.520 -9.663 0.529 1.00 98.56 193 MET A C 1
ATOM 1449 O O . MET A 1 193 ? -7.999 -9.244 1.555 1.00 98.56 193 MET A O 1
ATOM 1453 N N . GLU A 1 194 ? -8.903 -10.933 0.377 1.00 98.62 194 GLU A N 1
ATOM 1454 C CA . GLU A 1 194 ? -8.682 -11.985 1.380 1.00 98.62 194 GLU A CA 1
ATOM 1455 C C . GLU A 1 194 ? -7.184 -12.196 1.646 1.00 98.62 194 GLU A C 1
ATOM 1457 O O . GLU A 1 194 ? -6.723 -12.028 2.769 1.00 98.62 194 GLU A O 1
ATOM 1462 N N . LEU A 1 195 ? -6.386 -12.426 0.596 1.00 98.69 195 LEU A N 1
ATOM 1463 C CA . LEU A 1 195 ? -4.930 -12.609 0.712 1.00 98.69 195 LEU A CA 1
ATOM 1464 C C . LEU A 1 195 ? -4.222 -11.373 1.302 1.00 98.69 195 LEU A C 1
ATOM 1466 O O . LEU A 1 195 ? -3.223 -11.490 2.015 1.00 98.69 195 LEU A O 1
ATOM 1470 N N . ILE A 1 196 ? -4.737 -10.169 1.026 1.00 98.62 196 ILE A N 1
ATOM 1471 C CA . ILE A 1 196 ? -4.259 -8.935 1.660 1.00 98.62 196 ILE A CA 1
ATOM 1472 C C . ILE A 1 196 ? -4.663 -8.877 3.142 1.00 98.62 196 ILE A C 1
ATOM 1474 O O . ILE A 1 196 ? -3.856 -8.417 3.948 1.00 98.62 196 ILE A O 1
ATOM 1478 N N . ALA A 1 197 ? -5.865 -9.327 3.515 1.00 98.75 197 ALA A N 1
ATOM 1479 C CA . ALA A 1 197 ? -6.309 -9.388 4.908 1.00 98.75 197 ALA A CA 1
ATOM 1480 C C . ALA A 1 197 ? -5.464 -10.377 5.720 1.00 98.75 197 ALA A C 1
ATOM 1482 O O . ALA A 1 197 ? -4.925 -9.998 6.757 1.00 98.75 197 ALA A O 1
ATOM 1483 N N . GLU A 1 198 ? -5.269 -11.597 5.211 1.00 98.69 198 GLU A N 1
ATOM 1484 C CA . GLU A 1 198 ? -4.389 -12.613 5.799 1.00 98.69 198 GLU A CA 1
ATOM 1485 C C . GLU A 1 198 ? -2.982 -12.050 6.047 1.00 98.69 198 GLU A C 1
ATOM 1487 O O . GLU A 1 198 ? -2.470 -12.120 7.165 1.00 98.69 198 GLU A O 1
ATOM 1492 N N . ARG A 1 199 ? -2.379 -11.400 5.038 1.00 98.50 199 ARG A N 1
ATOM 1493 C CA . ARG A 1 199 ? -1.060 -10.761 5.172 1.00 98.50 199 ARG A CA 1
ATOM 1494 C C . ARG A 1 199 ? -1.067 -9.572 6.143 1.00 98.50 199 ARG A C 1
ATOM 1496 O O . ARG A 1 199 ? -0.065 -9.343 6.812 1.00 98.50 199 ARG A O 1
ATOM 1503 N N . ALA A 1 200 ? -2.161 -8.818 6.243 1.00 98.62 200 ALA A N 1
ATOM 1504 C CA . ALA A 1 200 ? -2.291 -7.689 7.169 1.00 98.62 200 ALA A CA 1
ATOM 1505 C C . ALA A 1 200 ? -2.448 -8.109 8.637 1.00 98.62 200 ALA A C 1
ATOM 1507 O O . ALA A 1 200 ? -2.057 -7.350 9.521 1.00 98.62 200 ALA A O 1
ATOM 1508 N N . MET A 1 201 ? -3.003 -9.296 8.894 1.00 98.62 201 MET A N 1
ATOM 1509 C CA . MET A 1 201 ? -3.199 -9.843 10.241 1.00 98.62 201 MET A CA 1
ATOM 1510 C C . MET A 1 201 ? -1.963 -10.561 10.807 1.00 98.62 201 MET A C 1
ATOM 1512 O O . MET A 1 201 ? -1.969 -10.903 11.985 1.00 98.62 201 MET A O 1
ATOM 1516 N N . GLN A 1 202 ? -0.913 -10.790 10.009 1.00 98.50 202 GLN A N 1
ATOM 1517 C CA . GLN A 1 202 ? 0.348 -11.366 10.493 1.00 98.50 202 GLN A CA 1
ATOM 1518 C C . GLN A 1 202 ? 1.061 -10.387 11.440 1.00 98.50 202 GLN A C 1
ATOM 1520 O O . GLN A 1 202 ? 1.174 -9.197 11.136 1.00 98.50 202 GLN A O 1
ATOM 1525 N N . ASP A 1 203 ? 1.527 -10.875 12.593 1.00 97.56 203 ASP A N 1
ATOM 1526 C CA . ASP A 1 203 ? 1.961 -10.037 13.721 1.00 97.56 203 ASP A CA 1
ATOM 1527 C C . ASP A 1 203 ? 3.075 -9.044 13.353 1.00 97.56 203 ASP A C 1
ATOM 1529 O O . ASP A 1 203 ? 3.031 -7.879 13.763 1.00 97.56 203 ASP A O 1
ATOM 1533 N N . GLU A 1 204 ? 4.050 -9.451 12.533 1.00 96.75 204 GLU A N 1
ATOM 1534 C CA . GLU A 1 204 ? 5.161 -8.593 12.101 1.00 96.75 204 GLU A CA 1
ATOM 1535 C C . GLU A 1 204 ? 4.732 -7.490 11.119 1.00 96.75 204 GLU A C 1
ATOM 1537 O O . GLU A 1 204 ? 5.429 -6.488 10.948 1.00 96.75 204 GLU A O 1
ATOM 1542 N N . VAL A 1 205 ? 3.568 -7.651 10.486 1.00 98.19 205 VAL A N 1
ATOM 1543 C CA . VAL A 1 205 ? 2.941 -6.632 9.641 1.00 98.19 205 VAL A CA 1
ATOM 1544 C C . VAL A 1 205 ? 2.041 -5.742 10.481 1.00 98.19 205 VAL A C 1
ATOM 1546 O O . VAL A 1 205 ? 2.201 -4.522 10.447 1.00 98.19 205 VAL A O 1
ATOM 1549 N N . LEU A 1 206 ? 1.122 -6.335 11.246 1.00 98.38 206 LEU A N 1
ATOM 1550 C CA . LEU A 1 206 ? 0.116 -5.620 12.025 1.00 98.38 206 LEU A CA 1
ATOM 1551 C C . LEU A 1 206 ? 0.767 -4.644 13.011 1.00 98.38 206 LEU A C 1
ATOM 1553 O O . LEU A 1 206 ? 0.423 -3.460 13.026 1.00 98.38 206 LEU A O 1
ATOM 1557 N N . SER A 1 207 ? 1.770 -5.107 13.765 1.00 97.94 207 SER A N 1
ATOM 1558 C CA . SER A 1 207 ? 2.545 -4.281 14.704 1.00 97.94 207 SER A CA 1
ATOM 1559 C C . SER A 1 207 ? 3.282 -3.117 14.027 1.00 97.94 207 SER A C 1
ATOM 1561 O O . SER A 1 207 ? 3.427 -2.048 14.616 1.00 97.94 207 SER A O 1
ATOM 1563 N N . ALA A 1 208 ? 3.684 -3.270 12.764 1.00 97.88 208 ALA A N 1
ATOM 1564 C CA . ALA A 1 208 ? 4.334 -2.225 11.979 1.00 97.88 208 ALA A CA 1
ATOM 1565 C C . ALA A 1 208 ? 3.345 -1.273 11.272 1.00 97.88 208 ALA A C 1
ATOM 1567 O O . ALA A 1 208 ? 3.773 -0.321 10.605 1.00 97.88 208 ALA A O 1
ATOM 1568 N N . MET A 1 209 ? 2.025 -1.509 11.340 1.00 98.50 209 MET A N 1
ATOM 1569 C CA . MET A 1 209 ? 1.045 -0.629 10.693 1.00 98.50 209 MET A CA 1
ATOM 1570 C C . MET A 1 209 ? 0.976 0.707 11.433 1.00 98.50 209 MET A C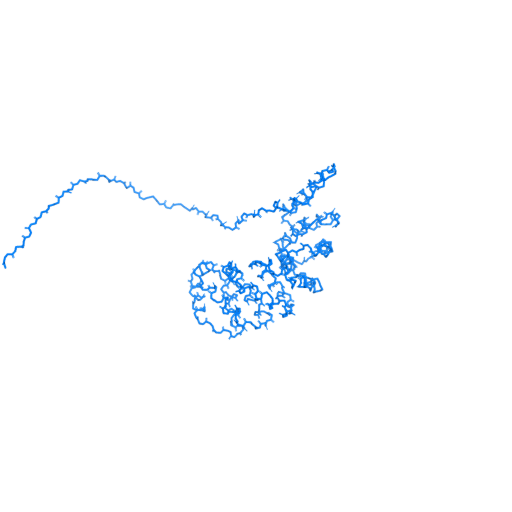 1
ATOM 1572 O O . MET A 1 209 ? 0.763 0.755 12.644 1.00 98.50 209 MET A O 1
ATOM 1576 N N . ASN A 1 210 ? 1.140 1.803 10.694 1.00 97.88 210 ASN A N 1
ATOM 1577 C CA . ASN A 1 210 ? 0.964 3.159 11.207 1.00 97.88 210 ASN A CA 1
ATOM 1578 C C . ASN A 1 210 ? -0.505 3.626 11.028 1.00 97.88 210 ASN A C 1
ATOM 1580 O O . ASN A 1 210 ? -1.274 2.961 10.324 1.00 97.88 210 ASN A O 1
ATOM 1584 N N . PRO A 1 211 ? -0.915 4.779 11.593 1.00 97.88 211 PRO A N 1
ATOM 1585 C CA . PRO A 1 211 ? -2.298 5.267 11.507 1.00 97.88 211 PRO A CA 1
ATOM 1586 C C . PRO A 1 211 ? -2.831 5.403 10.073 1.00 97.88 211 PRO A C 1
ATOM 1588 O O . PRO A 1 211 ? -4.005 5.140 9.806 1.00 97.88 211 PRO A O 1
ATOM 1591 N N . GLN A 1 212 ? -1.970 5.777 9.118 1.00 97.19 212 GLN A N 1
ATOM 1592 C CA . GLN A 1 212 ? -2.333 5.867 7.703 1.00 97.19 212 GLN A CA 1
ATOM 1593 C C . GLN A 1 212 ? -2.574 4.481 7.086 1.00 97.19 212 GLN A C 1
ATOM 1595 O O . GLN A 1 212 ? -3.507 4.318 6.303 1.00 97.19 212 GLN A O 1
ATOM 1600 N N . ALA A 1 213 ? -1.760 3.480 7.430 1.00 98.44 213 ALA A N 1
ATOM 1601 C CA . ALA A 1 213 ? -1.933 2.117 6.945 1.00 98.44 213 ALA A CA 1
ATOM 1602 C C . ALA A 1 213 ? -3.219 1.484 7.499 1.00 98.44 213 ALA A C 1
ATOM 1604 O O . ALA A 1 213 ? -3.990 0.911 6.729 1.00 98.44 213 ALA A O 1
ATOM 1605 N N . VAL A 1 214 ? -3.487 1.651 8.800 1.00 98.62 214 VAL A N 1
ATOM 1606 C CA . VAL A 1 214 ? -4.716 1.167 9.454 1.00 98.62 214 VAL A CA 1
ATOM 1607 C C . VAL A 1 214 ? -5.952 1.797 8.808 1.00 98.62 214 VAL A C 1
ATOM 1609 O O . VAL A 1 214 ? -6.824 1.091 8.302 1.00 98.62 214 VAL A O 1
ATOM 1612 N N . SER A 1 215 ? -5.991 3.131 8.742 1.00 98.50 215 SER A N 1
ATOM 1613 C CA . SER A 1 215 ? -7.141 3.872 8.211 1.00 98.50 215 SER A CA 1
ATOM 1614 C C . SER A 1 215 ? -7.398 3.633 6.721 1.00 98.50 215 SER A C 1
ATOM 1616 O O . SER A 1 215 ? -8.552 3.462 6.333 1.00 98.50 215 SER A O 1
ATOM 1618 N N . ASN A 1 216 ? -6.360 3.564 5.879 1.00 98.62 216 ASN A N 1
ATOM 1619 C CA . ASN A 1 216 ? -6.528 3.253 4.455 1.00 98.62 216 ASN A CA 1
ATOM 1620 C C . ASN A 1 216 ? -7.001 1.814 4.219 1.00 98.62 216 ASN A C 1
ATOM 1622 O O . ASN A 1 216 ? -7.788 1.590 3.300 1.00 98.62 216 ASN A O 1
ATOM 1626 N N . THR A 1 217 ? -6.545 0.855 5.031 1.00 98.75 217 THR A N 1
ATOM 1627 C CA . THR A 1 217 ? -6.968 -0.550 4.918 1.00 98.75 217 THR A CA 1
ATOM 1628 C C . THR A 1 217 ? -8.435 -0.686 5.326 1.00 98.75 217 THR A C 1
ATOM 1630 O O . THR A 1 217 ? -9.245 -1.121 4.511 1.00 98.75 217 THR A O 1
ATOM 1633 N N . ALA A 1 218 ? -8.822 -0.191 6.509 1.00 98.69 218 ALA A N 1
ATOM 1634 C CA . ALA A 1 218 ? -10.219 -0.191 6.955 1.00 98.69 218 ALA A CA 1
ATOM 1635 C C . ALA A 1 218 ? -11.148 0.507 5.941 1.00 98.69 218 ALA A C 1
ATOM 1637 O O . ALA A 1 218 ? -12.164 -0.056 5.524 1.00 98.69 218 ALA A O 1
ATOM 1638 N N . TRP A 1 219 ? -10.763 1.703 5.472 1.00 98.75 219 TRP A N 1
ATOM 1639 C CA . TRP A 1 219 ? -11.517 2.451 4.464 1.00 98.75 219 TRP A CA 1
ATOM 1640 C C . TRP A 1 219 ? -11.683 1.671 3.155 1.00 98.75 219 TRP A C 1
ATOM 1642 O O . TRP A 1 219 ? -12.758 1.710 2.558 1.00 98.75 219 TRP A O 1
ATOM 1652 N N . ALA A 1 220 ? -10.657 0.947 2.702 1.00 98.75 220 ALA A N 1
ATOM 1653 C CA . ALA A 1 220 ? -10.706 0.197 1.451 1.00 98.75 220 ALA A CA 1
ATOM 1654 C C . ALA A 1 220 ? -11.683 -0.988 1.506 1.00 98.75 220 ALA A C 1
ATOM 1656 O O . ALA A 1 220 ? -12.520 -1.124 0.609 1.00 98.75 220 ALA A O 1
ATOM 1657 N N . PHE A 1 221 ? -11.631 -1.799 2.568 1.00 98.69 221 PHE A N 1
ATOM 1658 C CA . PHE A 1 221 ? -12.568 -2.911 2.774 1.00 98.69 221 PHE A CA 1
ATOM 1659 C C . PHE A 1 221 ? -14.011 -2.402 2.903 1.00 98.69 221 PHE A C 1
ATOM 1661 O O . PHE A 1 221 ? -14.903 -2.901 2.212 1.00 98.69 221 PHE A O 1
ATOM 1668 N N . ALA A 1 222 ? -14.227 -1.332 3.679 1.00 98.50 222 ALA A N 1
ATOM 1669 C CA . ALA A 1 222 ? -15.533 -0.686 3.817 1.00 98.50 222 ALA A CA 1
ATOM 1670 C C . ALA A 1 222 ? -16.061 -0.075 2.504 1.00 98.50 222 ALA A C 1
ATOM 1672 O O . ALA A 1 222 ? -17.248 -0.184 2.194 1.00 98.50 222 ALA A O 1
ATOM 1673 N N . THR A 1 223 ? -15.185 0.521 1.691 1.00 98.69 223 THR A N 1
ATOM 1674 C CA . THR A 1 223 ? -15.543 1.090 0.378 1.00 98.69 223 THR A CA 1
ATOM 1675 C C . THR A 1 223 ? -15.925 0.011 -0.632 1.00 98.69 223 THR A C 1
ATOM 1677 O O . THR A 1 223 ? -16.875 0.190 -1.396 1.00 98.69 223 THR A O 1
ATOM 1680 N N . LEU A 1 224 ? -15.220 -1.125 -0.639 1.00 98.25 224 LEU A N 1
ATOM 1681 C CA . LEU A 1 224 ? -15.565 -2.270 -1.486 1.00 98.25 224 LEU A CA 1
ATOM 1682 C C . LEU A 1 224 ? -16.770 -3.061 -0.943 1.00 98.25 224 LEU A C 1
ATOM 1684 O O . LEU A 1 224 ? -17.391 -3.811 -1.702 1.00 98.25 224 LEU A O 1
ATOM 1688 N N . GLY A 1 225 ? -17.135 -2.876 0.330 1.00 97.50 225 GLY A N 1
ATOM 1689 C CA . GLY A 1 225 ? -18.179 -3.641 1.013 1.00 97.50 225 GLY A CA 1
ATOM 1690 C C . GLY A 1 225 ? -17.796 -5.111 1.178 1.00 97.50 225 GLY A C 1
ATOM 1691 O O . GLY A 1 225 ? -18.627 -5.983 0.942 1.00 97.50 225 GLY A O 1
ATOM 1692 N N . ILE A 1 226 ? -16.525 -5.379 1.493 1.00 96.94 226 ILE A N 1
ATOM 1693 C CA . ILE A 1 226 ? -15.997 -6.726 1.734 1.00 96.94 226 ILE A CA 1
ATOM 1694 C C . ILE A 1 226 ? -15.916 -6.917 3.247 1.00 96.94 226 ILE A C 1
ATOM 1696 O O . ILE A 1 226 ? -15.146 -6.237 3.925 1.00 96.94 226 ILE A O 1
ATOM 1700 N N . ALA A 1 227 ? -16.758 -7.804 3.775 1.00 94.56 227 ALA A N 1
ATOM 1701 C CA . ALA A 1 227 ? -16.796 -8.123 5.194 1.00 94.56 227 ALA A CA 1
ATOM 1702 C C . ALA A 1 227 ? -15.642 -9.058 5.558 1.00 94.56 227 ALA A C 1
ATOM 1704 O O . ALA A 1 227 ? -15.538 -10.146 5.005 1.00 94.56 227 ALA A O 1
ATOM 1705 N N . HIS A 1 228 ? -14.810 -8.635 6.508 1.00 97.38 228 HIS A N 1
ATOM 1706 C CA . HIS A 1 228 ? -13.740 -9.455 7.071 1.00 97.38 228 HIS A CA 1
ATOM 1707 C C . HIS A 1 228 ? -13.608 -9.152 8.580 1.00 97.38 228 HIS A C 1
ATOM 1709 O O . HIS A 1 228 ? -12.733 -8.375 8.973 1.00 97.38 228 HIS A O 1
ATOM 1715 N N . PRO A 1 229 ? -14.492 -9.699 9.443 1.00 96.75 229 PRO A N 1
ATOM 1716 C CA . PRO A 1 229 ? -14.602 -9.302 10.854 1.00 96.75 229 PRO A CA 1
ATOM 1717 C C . PRO A 1 229 ? -13.275 -9.350 11.620 1.00 96.75 229 PRO A C 1
ATOM 1719 O O . PRO A 1 229 ? -12.866 -8.340 12.180 1.00 96.75 229 PRO A O 1
ATOM 1722 N N . GLN A 1 230 ? -12.526 -10.452 11.495 1.00 97.94 230 GLN A N 1
ATOM 1723 C CA . GLN A 1 230 ? -11.221 -10.636 12.150 1.00 97.94 230 GLN A CA 1
ATOM 1724 C C . GLN A 1 230 ? -10.198 -9.539 11.801 1.00 97.94 230 GLN A C 1
ATOM 1726 O O . GLN A 1 230 ? -9.370 -9.172 12.630 1.00 97.94 230 GLN A O 1
ATOM 1731 N N . LEU A 1 231 ? -10.275 -8.970 10.590 1.00 98.56 231 LEU A N 1
ATOM 1732 C CA . LEU A 1 231 ? -9.385 -7.883 10.174 1.00 98.56 231 LEU A CA 1
ATOM 1733 C C . LEU A 1 231 ? -9.819 -6.576 10.833 1.00 98.56 231 LEU A C 1
ATOM 1735 O O . LEU A 1 231 ? -8.967 -5.806 11.255 1.00 98.56 231 LEU A O 1
ATOM 1739 N N . PHE A 1 232 ? -11.123 -6.316 10.945 1.00 98.56 232 PHE A N 1
ATOM 1740 C CA . PHE A 1 232 ? -11.617 -5.143 11.666 1.00 98.56 232 PHE A CA 1
ATOM 1741 C C . PHE A 1 232 ? -11.266 -5.220 13.155 1.00 98.56 232 PHE A C 1
ATOM 1743 O O . PHE A 1 232 ? -10.804 -4.220 13.699 1.00 98.56 232 PHE A O 1
ATOM 1750 N N . ASP A 1 233 ? -11.359 -6.394 13.780 1.00 98.19 233 ASP A N 1
ATOM 1751 C CA . ASP A 1 233 ? -10.915 -6.598 15.163 1.00 98.19 233 ASP A CA 1
ATOM 1752 C C . ASP A 1 233 ? -9.406 -6.320 15.306 1.00 98.19 233 ASP A C 1
ATOM 1754 O O . ASP A 1 233 ? -9.001 -5.501 16.132 1.00 98.19 233 ASP A O 1
ATOM 1758 N N . LYS A 1 234 ? -8.561 -6.884 14.428 1.00 98.56 234 LYS A N 1
ATOM 1759 C CA . LYS A 1 234 ? -7.110 -6.609 14.422 1.00 98.56 234 LYS A CA 1
ATOM 1760 C C . LYS A 1 234 ? -6.751 -5.153 14.123 1.00 98.56 234 LYS A C 1
ATOM 1762 O O . LYS A 1 234 ? -5.845 -4.601 14.747 1.00 98.56 234 LYS A O 1
ATOM 1767 N N . LEU A 1 235 ? -7.468 -4.491 13.218 1.00 98.62 235 LEU A N 1
ATOM 1768 C CA . LEU A 1 235 ? -7.276 -3.066 12.944 1.00 98.62 235 LEU A CA 1
ATOM 1769 C C . LEU A 1 235 ? -7.739 -2.189 14.119 1.00 98.62 235 LEU A C 1
ATOM 1771 O O . LEU A 1 235 ? -7.121 -1.152 14.350 1.00 98.62 235 LEU A O 1
ATOM 1775 N N . ALA A 1 236 ? -8.756 -2.599 14.887 1.00 98.50 236 ALA A N 1
ATOM 1776 C CA . ALA A 1 236 ? -9.163 -1.930 16.124 1.00 98.50 236 ALA A CA 1
ATOM 1777 C C . ALA A 1 236 ? -8.114 -2.103 17.232 1.00 98.50 236 ALA A C 1
ATOM 1779 O O . ALA A 1 236 ? -7.661 -1.108 17.801 1.00 98.50 236 ALA A O 1
ATOM 1780 N N . GLU A 1 237 ? -7.674 -3.341 17.492 1.00 98.12 237 GLU A N 1
ATOM 1781 C CA . GLU A 1 237 ? -6.576 -3.655 18.420 1.00 98.12 237 GLU A CA 1
ATOM 1782 C C . GLU A 1 237 ? -5.328 -2.819 18.111 1.00 98.12 237 GLU A C 1
ATOM 1784 O O . GLU A 1 237 ? -4.695 -2.285 19.026 1.00 98.12 237 GLU A O 1
ATOM 1789 N N . ARG A 1 238 ? -4.993 -2.668 16.819 1.00 98.50 238 ARG A N 1
ATOM 1790 C CA . ARG A 1 238 ? -3.854 -1.866 16.368 1.00 98.50 238 ARG A CA 1
ATOM 1791 C C . ARG A 1 238 ? -4.093 -0.361 16.500 1.00 98.50 238 ARG A C 1
ATOM 1793 O O . ARG A 1 238 ? -3.185 0.348 16.923 1.00 98.50 238 ARG A O 1
ATOM 1800 N N . ALA A 1 239 ? -5.285 0.132 16.161 1.00 98.19 239 ALA A N 1
ATOM 1801 C CA . ALA A 1 239 ? -5.639 1.551 16.262 1.00 98.19 239 ALA A CA 1
ATOM 1802 C C . ALA A 1 239 ? -5.595 2.086 17.703 1.00 98.19 239 ALA A C 1
ATOM 1804 O O . ALA A 1 239 ? -5.286 3.257 17.896 1.00 98.19 239 ALA A O 1
ATOM 1805 N N . MET A 1 240 ? -5.873 1.230 18.692 1.00 98.19 240 MET A N 1
ATOM 1806 C CA . MET A 1 240 ? -5.836 1.566 20.121 1.00 98.19 240 MET A CA 1
ATOM 1807 C C . MET A 1 240 ? -4.436 1.462 20.761 1.00 98.19 240 MET A C 1
ATOM 1809 O O . MET A 1 240 ? -4.307 1.730 21.955 1.00 98.19 240 MET A O 1
ATOM 1813 N N . GLN A 1 241 ? -3.385 1.066 20.027 1.00 98.38 241 GLN A N 1
ATOM 1814 C CA . GLN A 1 241 ? -2.028 1.022 20.596 1.00 98.38 241 GLN A CA 1
ATOM 1815 C C . GLN A 1 241 ? -1.494 2.443 20.844 1.00 98.38 241 GLN A C 1
ATOM 1817 O O . GLN A 1 241 ? -1.638 3.285 19.951 1.00 98.38 241 GLN A O 1
ATOM 1822 N N . PRO A 1 242 ? -0.856 2.738 21.995 1.00 97.25 242 PRO A N 1
ATOM 1823 C CA . PRO A 1 242 ? -0.474 4.102 22.371 1.00 97.25 242 PRO A CA 1
ATOM 1824 C C . PRO A 1 242 ? 0.317 4.860 21.296 1.00 97.25 242 PRO A C 1
ATOM 1826 O O . PRO A 1 242 ? 0.024 6.019 21.014 1.00 97.25 242 PRO A O 1
ATOM 1829 N N . GLU A 1 243 ? 1.274 4.206 20.636 1.00 96.31 243 GLU A N 1
ATOM 1830 C CA . GLU A 1 243 ? 2.107 4.799 19.585 1.00 96.31 243 GLU A CA 1
ATOM 1831 C C . GLU A 1 243 ? 1.370 5.039 18.252 1.00 96.31 243 GLU A C 1
ATOM 1833 O O . GLU A 1 243 ? 1.839 5.812 17.416 1.00 96.31 243 GLU A O 1
ATOM 1838 N N . VAL A 1 244 ? 0.206 4.412 18.052 1.00 97.69 244 VAL A N 1
ATOM 1839 C CA . VAL A 1 244 ? -0.713 4.704 16.939 1.00 97.69 244 VAL A CA 1
ATOM 1840 C C . VAL A 1 244 ? -1.654 5.837 17.328 1.00 97.69 244 VAL A C 1
ATOM 1842 O O . VAL A 1 244 ? -1.825 6.771 16.547 1.00 97.69 244 VAL A O 1
ATOM 1845 N N . VAL A 1 245 ? -2.201 5.788 18.546 1.00 97.19 245 VAL A N 1
ATOM 1846 C CA . VAL A 1 245 ? -3.126 6.782 19.107 1.00 97.19 245 VAL A CA 1
ATOM 1847 C C . VAL A 1 245 ? -2.532 8.193 19.042 1.00 97.19 245 VAL A C 1
ATOM 1849 O O . VAL A 1 245 ? -3.147 9.081 18.458 1.00 97.19 245 VAL A O 1
ATOM 1852 N N . ILE A 1 246 ? -1.293 8.389 19.510 1.00 96.06 246 ILE A N 1
ATOM 1853 C CA . ILE A 1 246 ? -0.605 9.701 19.474 1.00 96.06 246 ILE A CA 1
ATOM 1854 C C . ILE A 1 246 ? -0.288 10.223 18.061 1.00 96.06 246 ILE A C 1
ATOM 1856 O O . ILE A 1 246 ? 0.108 11.375 17.904 1.00 96.06 246 ILE A O 1
ATOM 1860 N N . ALA A 1 247 ? -0.403 9.377 17.036 1.00 96.38 247 ALA A N 1
ATOM 1861 C CA . ALA A 1 247 ? -0.092 9.703 15.646 1.00 96.38 247 ALA A CA 1
ATOM 1862 C C . ALA A 1 247 ? -1.343 9.731 14.743 1.00 96.38 247 ALA A C 1
ATOM 1864 O O . ALA A 1 247 ? -1.233 9.976 13.533 1.00 96.38 247 ALA A O 1
ATOM 1865 N N . LEU A 1 248 ? -2.534 9.482 15.299 1.00 96.25 248 LEU A N 1
ATOM 1866 C CA . LEU A 1 248 ? -3.800 9.644 14.593 1.00 96.25 248 LEU A CA 1
ATOM 1867 C C . LEU A 1 248 ? -4.010 11.117 14.229 1.00 96.25 248 LEU A C 1
ATOM 1869 O O . LEU A 1 248 ? -3.962 12.004 15.070 1.00 96.25 248 LEU A O 1
ATOM 1873 N N . ASN A 1 249 ? -4.285 11.369 12.951 1.00 96.31 249 ASN A N 1
ATOM 1874 C CA . ASN A 1 249 ? -4.733 12.673 12.471 1.00 96.31 249 ASN A CA 1
ATOM 1875 C C . ASN A 1 249 ? -6.223 12.624 12.108 1.00 96.31 249 ASN A C 1
ATOM 1877 O O . ASN A 1 249 ? -6.795 11.547 11.922 1.00 96.31 249 ASN A O 1
ATO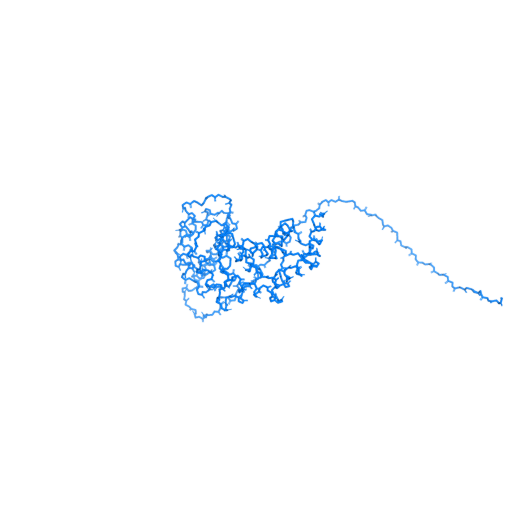M 1881 N N . SER A 1 250 ? -6.838 13.793 11.940 1.00 96.62 250 SER A N 1
ATOM 1882 C CA . SER A 1 250 ? -8.267 13.936 11.627 1.00 96.62 250 SER A CA 1
ATOM 1883 C C . SER A 1 250 ? -8.738 13.095 10.431 1.00 96.62 250 SER A C 1
ATOM 1885 O O . SER A 1 250 ? -9.829 12.530 10.470 1.00 96.62 250 SER A O 1
ATOM 1887 N N . GLN A 1 251 ? -7.912 12.938 9.389 1.00 96.19 251 GLN A N 1
ATOM 1888 C CA . GLN A 1 251 ? -8.245 12.104 8.230 1.00 96.19 251 GLN A CA 1
ATOM 1889 C C . GLN A 1 251 ? -8.225 10.604 8.561 1.00 96.19 251 GLN A C 1
ATOM 1891 O O . GLN A 1 251 ? -9.077 9.865 8.065 1.00 96.19 251 GLN A O 1
ATOM 1896 N N . ALA A 1 252 ? -7.266 10.151 9.374 1.00 97.88 252 ALA A N 1
ATOM 1897 C CA . ALA A 1 252 ? -7.183 8.765 9.823 1.00 97.88 252 ALA A CA 1
ATOM 1898 C C . ALA A 1 252 ? -8.354 8.417 10.754 1.00 97.88 252 ALA A C 1
ATOM 1900 O O . ALA A 1 252 ? -9.014 7.404 10.529 1.00 97.88 252 ALA A O 1
ATOM 1901 N N . ILE A 1 253 ? -8.666 9.297 11.714 1.00 98.19 253 ILE A N 1
ATOM 1902 C CA . ILE A 1 253 ? -9.817 9.175 12.620 1.00 98.19 253 ILE A CA 1
ATOM 1903 C C . ILE A 1 253 ? -11.113 9.058 11.810 1.00 98.19 253 ILE A C 1
ATOM 1905 O O . ILE A 1 253 ? -11.811 8.051 11.908 1.00 98.19 253 ILE A O 1
ATOM 1909 N N . ALA A 1 254 ? -11.389 10.027 10.928 1.00 98.00 254 ALA A N 1
ATOM 1910 C CA . ALA A 1 254 ? -12.598 10.030 10.105 1.00 98.00 254 ALA A CA 1
ATOM 1911 C C . ALA A 1 254 ? -12.723 8.773 9.224 1.00 98.00 254 ALA A C 1
ATOM 1913 O O . ALA A 1 254 ? -13.813 8.212 9.103 1.00 98.00 254 ALA A O 1
ATOM 1914 N N . ASN A 1 255 ? -11.617 8.302 8.638 1.00 98.50 255 ASN A N 1
ATOM 1915 C CA . ASN A 1 255 ? -11.599 7.085 7.825 1.00 98.50 255 ASN A CA 1
ATOM 1916 C C . ASN A 1 255 ? -11.910 5.825 8.644 1.00 98.50 255 ASN A C 1
ATOM 1918 O O . ASN A 1 255 ? -12.665 4.982 8.162 1.00 98.50 255 ASN A O 1
ATOM 1922 N N . ILE A 1 256 ? -11.346 5.686 9.850 1.00 98.56 256 ILE A N 1
ATOM 1923 C CA . ILE A 1 256 ? -11.586 4.524 10.718 1.00 98.56 256 ILE A CA 1
ATOM 1924 C C . ILE A 1 256 ? -13.033 4.550 11.224 1.00 98.56 256 ILE A C 1
ATOM 1926 O O . ILE A 1 256 ? -13.763 3.588 10.987 1.00 98.56 256 ILE A O 1
ATOM 1930 N N . SER A 1 257 ? -13.491 5.658 11.819 1.00 98.19 257 SER A N 1
ATOM 1931 C CA . SER A 1 257 ? -14.867 5.779 12.325 1.00 98.19 257 SER A CA 1
ATOM 1932 C C . SER A 1 257 ? -15.903 5.519 11.227 1.00 98.19 257 SER A C 1
ATOM 1934 O O . SER A 1 257 ? -16.852 4.761 11.434 1.00 98.19 257 SER A O 1
ATOM 1936 N N . TRP A 1 258 ? -15.697 6.079 10.026 1.00 98.50 258 TRP A N 1
ATOM 1937 C CA . TRP A 1 258 ? -16.572 5.821 8.881 1.00 98.50 258 TRP A CA 1
ATOM 1938 C C . TRP A 1 258 ? -16.524 4.361 8.428 1.00 98.50 258 TRP A C 1
ATOM 1940 O O . TRP A 1 258 ? -17.576 3.793 8.152 1.00 98.50 258 TRP A O 1
ATOM 1950 N N . ALA A 1 259 ? -15.345 3.737 8.357 1.00 98.62 259 ALA A N 1
ATOM 1951 C CA . ALA A 1 259 ? -15.212 2.356 7.902 1.00 98.62 259 ALA A CA 1
ATOM 1952 C C . ALA A 1 259 ? -15.936 1.366 8.826 1.00 98.62 259 ALA A C 1
ATOM 1954 O O . ALA A 1 259 ? -16.687 0.519 8.345 1.00 98.62 259 ALA A O 1
ATOM 1955 N N . PHE A 1 260 ? -15.760 1.505 10.143 1.00 98.31 260 PHE A N 1
ATOM 1956 C CA . PHE A 1 260 ? -16.428 0.658 11.135 1.00 98.31 260 PHE A CA 1
ATOM 1957 C C . PHE A 1 260 ? -17.950 0.851 11.098 1.00 98.31 260 PHE A C 1
ATOM 1959 O O . PHE A 1 260 ? -18.689 -0.127 10.974 1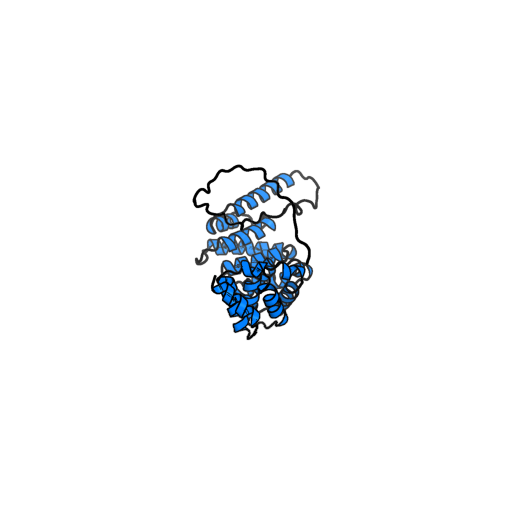.00 98.31 260 PHE A O 1
ATOM 1966 N N . ALA A 1 261 ? -18.425 2.104 11.077 1.00 97.56 261 ALA A N 1
ATOM 1967 C CA . ALA A 1 261 ? -19.851 2.407 10.949 1.00 97.56 261 ALA A CA 1
ATOM 1968 C C . ALA A 1 261 ? -20.449 1.883 9.628 1.00 97.56 261 ALA A C 1
ATOM 1970 O O . ALA A 1 261 ? -21.534 1.304 9.620 1.00 97.56 261 ALA A O 1
ATOM 1971 N N . LYS A 1 262 ? -19.729 2.029 8.507 1.00 97.88 262 LYS A N 1
ATOM 1972 C CA . LYS A 1 262 ? -20.156 1.571 7.175 1.00 97.88 262 LYS A CA 1
ATOM 1973 C C . LYS A 1 262 ? -20.300 0.051 7.088 1.00 97.88 262 LYS A C 1
ATOM 1975 O O . LYS A 1 262 ? -21.152 -0.422 6.336 1.00 97.88 262 LYS A O 1
ATOM 1980 N N . MET A 1 263 ? -19.487 -0.686 7.843 1.00 96.94 263 MET A N 1
ATOM 1981 C CA . MET A 1 263 ? -19.522 -2.148 7.924 1.00 96.94 263 MET A CA 1
ATOM 1982 C C . MET A 1 263 ? -20.431 -2.683 9.039 1.00 96.94 263 MET A C 1
ATOM 1984 O O . MET A 1 263 ? -20.569 -3.896 9.164 1.00 96.94 263 MET A O 1
ATOM 1988 N N . GLY A 1 264 ? -21.056 -1.811 9.840 1.00 94.19 264 GLY A N 1
ATOM 1989 C CA . GLY A 1 264 ? -21.883 -2.217 10.980 1.00 94.19 264 GLY A CA 1
ATOM 1990 C C . GLY A 1 264 ? -21.090 -2.832 12.140 1.00 94.19 264 GLY A C 1
ATOM 1991 O O . GLY A 1 264 ? -21.675 -3.508 12.982 1.00 94.19 264 GLY A O 1
ATOM 1992 N N . VAL A 1 265 ? -19.770 -2.617 12.195 1.00 92.56 265 VAL A N 1
ATOM 1993 C CA . VAL A 1 265 ? -18.897 -3.163 13.243 1.00 92.56 265 VAL A CA 1
ATOM 1994 C C . VAL A 1 265 ? -18.917 -2.226 14.449 1.00 92.56 265 VAL A C 1
ATOM 1996 O O . VAL A 1 265 ? -18.339 -1.138 14.424 1.00 92.56 265 VAL A O 1
ATOM 1999 N N . VAL A 1 266 ? -19.590 -2.651 15.518 1.00 91.25 266 VAL A N 1
ATOM 2000 C CA . VAL A 1 266 ? -19.670 -1.905 16.780 1.00 91.25 266 VAL A CA 1
ATOM 2001 C C . VAL A 1 266 ? -18.466 -2.252 17.653 1.00 91.25 266 VAL A C 1
ATOM 2003 O O . VAL A 1 266 ? -18.405 -3.334 18.227 1.00 91.25 266 VAL A O 1
ATOM 2006 N N . HIS A 1 267 ? -17.526 -1.317 17.790 1.00 95.31 267 HIS A N 1
ATOM 2007 C CA . HIS A 1 267 ? -16.349 -1.475 18.647 1.00 95.31 267 HIS A CA 1
ATOM 2008 C C . HIS A 1 267 ? -16.220 -0.275 19.603 1.00 95.31 267 HIS A C 1
ATOM 2010 O O . HIS A 1 267 ? -15.455 0.656 19.350 1.00 95.31 267 HIS A O 1
ATOM 2016 N N . ALA A 1 268 ? -16.990 -0.285 20.700 1.00 95.06 268 ALA A N 1
ATOM 2017 C CA . ALA A 1 268 ? -17.168 0.858 21.612 1.00 95.06 268 ALA A CA 1
ATOM 2018 C C . ALA A 1 268 ? -15.842 1.514 22.040 1.00 95.06 268 ALA A C 1
ATOM 2020 O O . ALA A 1 268 ? -15.607 2.669 21.703 1.00 95.06 268 ALA A O 1
ATOM 2021 N N . ARG A 1 269 ? -14.911 0.735 22.613 1.00 97.31 269 ARG A N 1
ATOM 2022 C CA . ARG A 1 269 ? -13.593 1.235 23.053 1.00 97.31 269 ARG A CA 1
ATOM 2023 C C . ARG A 1 269 ? -12.788 1.950 21.966 1.00 97.31 269 ARG A C 1
ATOM 2025 O O . ARG A 1 269 ? -12.023 2.848 22.281 1.00 97.31 269 ARG A O 1
ATOM 2032 N N . LEU A 1 270 ? -12.948 1.549 20.702 1.00 97.88 270 LEU A N 1
ATOM 2033 C CA . LEU A 1 270 ? -12.266 2.209 19.586 1.00 97.88 270 LEU A CA 1
ATOM 2034 C C . LEU A 1 270 ? -12.927 3.555 19.304 1.00 97.88 270 LEU A C 1
ATOM 2036 O O . LEU A 1 270 ? -12.227 4.537 19.105 1.00 97.88 270 LEU A O 1
ATOM 2040 N N . MET A 1 271 ? -14.260 3.609 19.300 1.00 97.50 271 MET A N 1
ATOM 2041 C CA . MET A 1 271 ? -14.995 4.857 19.099 1.00 97.50 271 MET A CA 1
ATOM 2042 C C . MET A 1 271 ? -14.708 5.867 20.215 1.00 97.50 271 MET A C 1
ATOM 2044 O O . MET A 1 271 ? -14.514 7.038 19.904 1.00 97.50 271 MET A O 1
ATOM 2048 N N . ASP A 1 272 ? -14.587 5.412 21.465 1.00 97.25 272 ASP A N 1
ATOM 2049 C CA . ASP A 1 272 ? -14.184 6.249 22.601 1.00 97.25 272 ASP A CA 1
ATOM 2050 C C . ASP A 1 272 ? -12.765 6.813 22.391 1.00 97.25 272 ASP A C 1
ATOM 2052 O O . ASP A 1 272 ? -12.579 8.028 22.382 1.00 97.25 272 ASP A O 1
ATOM 2056 N N . THR A 1 273 ? -11.775 5.956 22.091 1.00 97.38 273 THR A N 1
ATOM 2057 C CA . THR A 1 273 ? -10.395 6.384 21.776 1.00 97.38 273 THR A CA 1
ATOM 2058 C C . THR A 1 273 ? -10.341 7.363 20.596 1.00 97.38 273 THR A C 1
ATOM 2060 O O . THR A 1 273 ? -9.635 8.367 20.646 1.00 97.38 273 THR A O 1
ATOM 2063 N N . LEU A 1 274 ? -11.099 7.109 19.526 1.00 97.38 274 LEU A N 1
ATOM 2064 C CA . LEU A 1 274 ? -11.156 7.986 18.354 1.00 97.38 274 LEU A CA 1
ATOM 2065 C C . LEU A 1 274 ? -11.831 9.331 18.660 1.00 97.38 274 LEU A C 1
ATOM 2067 O O . LEU A 1 274 ? -11.436 10.341 18.078 1.00 97.38 274 LEU A O 1
ATOM 2071 N N . ALA A 1 275 ? -12.818 9.360 19.560 1.00 96.75 275 ALA A N 1
ATOM 2072 C CA . ALA A 1 275 ? -13.453 10.589 20.025 1.00 96.75 275 ALA A CA 1
ATOM 2073 C C . ALA A 1 275 ? -12.501 11.415 20.906 1.00 96.75 275 ALA A C 1
ATOM 2075 O O . ALA A 1 275 ? -12.378 12.618 20.691 1.00 96.75 275 ALA A O 1
ATOM 2076 N N . GLU A 1 276 ? -11.766 10.779 21.823 1.00 95.62 276 GLU A N 1
ATOM 2077 C CA . GLU A 1 276 ? -10.722 11.430 22.627 1.00 95.62 276 GLU A CA 1
ATOM 2078 C C . GLU A 1 276 ? -9.616 12.040 21.751 1.00 95.62 276 GLU A C 1
ATOM 2080 O O . GLU A 1 276 ? -9.214 13.181 21.978 1.00 95.62 276 GLU A O 1
ATOM 2085 N N . CYS A 1 277 ? -9.161 11.330 20.711 1.00 93.94 277 CYS A N 1
ATOM 2086 C CA . CYS A 1 277 ? -8.204 11.862 19.734 1.00 93.94 277 CYS A CA 1
ATOM 2087 C C . CYS A 1 277 ? -8.768 13.006 18.877 1.00 93.94 277 CYS A C 1
ATOM 2089 O O . CYS A 1 277 ? -8.000 13.827 18.388 1.00 93.94 277 CYS A O 1
ATOM 2091 N N . ALA A 1 278 ? -10.082 13.055 18.643 1.00 93.19 278 ALA A N 1
ATOM 2092 C CA . ALA A 1 278 ? -10.716 14.089 17.820 1.00 93.19 278 ALA A CA 1
ATOM 2093 C C . ALA A 1 278 ? -10.938 15.422 18.559 1.00 93.19 278 ALA A C 1
ATOM 2095 O O . ALA A 1 278 ? -11.293 16.414 17.922 1.00 93.19 278 ALA A O 1
ATOM 2096 N N . LEU A 1 279 ? -10.768 15.432 19.886 1.00 91.50 279 LEU A N 1
ATOM 2097 C CA . LEU A 1 279 ? -10.929 16.600 20.758 1.00 91.50 279 LEU A CA 1
ATOM 2098 C C . LEU A 1 279 ? -9.597 17.300 21.099 1.00 91.50 279 LEU A C 1
ATOM 2100 O O . LEU A 1 279 ? -9.619 18.303 21.815 1.00 91.50 279 LEU A O 1
ATOM 2104 N N . GLN A 1 280 ? -8.468 16.772 20.610 1.00 79.81 280 GLN A N 1
ATOM 2105 C CA . GLN A 1 280 ? -7.104 17.293 20.799 1.00 79.81 280 GLN A CA 1
ATOM 2106 C C . GLN A 1 280 ? -6.638 18.121 19.591 1.00 79.81 280 GLN A C 1
ATOM 2108 O O . GLN A 1 280 ? -5.954 19.140 19.835 1.00 79.81 280 GLN A O 1
#

Organism: NCBI:txid73025